Protein AF-0000000080326563 (afdb_homodimer)

InterPro domains:
  IPR032808 DoxX family [PF07681] (10-107)

Sequence (300 aa):
MKNSFKIPQLLLRIALGIGFLVTVSDRMGLLGPMGTENKNIEWGNWTNFITYTGTLMPYLDRPAVNVIGGIATLAETIIGIMLITGFKTRLAAIGSCMLTLVFALMMTIFLGIKAPINFAVFPVCTASLLLATIPVYNWSIDSLIMGKAEMKNSFKIPQLLLRIALGIGFLVTVSDRMGLLGPMGTENKNIEWGNWTNFITYTGTLMPYLDRPAVNVIGGIATLAETIIGIMLITGFKTRLAAIGSCMLTLVFALMMTIFLGIKAPINFAVFPVCTASLLLATIPVYNWSIDSLIMGKAE

Organism: NCBI:txid1503925

pLDDT: mean 94.74, std 9.39, range [39.78, 98.94]

Radius of gyration: 19.61 Å; Cα contacts (8 Å, |Δi|>4): 451; chains: 2; bounding box: 46×52×45 Å

Foldseek 3Di:
DPLVPAVVLLVLLLVLLCVLVVLLCLQCQVVHQDPDPDPPRPQNYVVSVLVVQCLLPVVDDSVVSSVVVVVLSVLSNVLSVCSNQVPPLLVSLQSQLVSLVSVQVSCCVRVNNVVCVVVVSVVSNVVSVVSNPNPDHPNHPVCVVVVVVD/DPLVPAVVLLVLLLVLLCVLVVLLCLQCQVVHQDPDPDPPRPQNYVVSVLVVQCLLPVVDDSVVSSVVVVVLSVLSNVLSVCSNQVPVLLVSLQSQLVSLVSVQVSCCVRVNNVVCVVVVSVVSNVVSVVSNPNPDHPNHPVCVVVVVVD

Solvent-accessible surface area (backbone atoms only — not comparable to full-atom values): 14594 Å² total; per-residue (Å²): 133,73,79,63,51,46,64,30,51,44,48,26,28,38,33,48,11,50,44,34,40,50,54,48,36,25,26,68,30,73,75,38,57,52,68,57,96,41,77,54,41,86,35,13,24,54,67,51,36,44,55,54,52,33,59,52,41,72,88,52,57,68,72,58,39,49,50,52,52,48,51,52,47,51,51,33,45,52,34,15,50,21,27,53,48,19,40,59,39,46,61,25,21,48,48,48,17,53,54,34,46,53,50,32,51,33,29,28,76,59,65,30,64,50,44,25,48,63,36,33,30,56,32,51,18,25,35,21,44,37,57,39,49,54,90,74,61,55,90,16,47,46,40,53,54,53,56,66,68,102,135,74,80,64,51,44,63,29,52,44,49,24,28,39,34,47,12,49,42,34,42,51,54,48,36,24,27,69,30,76,75,40,55,53,67,60,93,40,77,53,42,86,35,12,26,53,66,51,38,43,57,54,52,33,58,51,40,72,90,52,56,69,70,57,40,47,51,53,51,49,51,51,47,52,50,35,47,52,35,14,51,22,28,53,49,19,42,59,40,48,60,26,21,46,50,49,19,56,53,33,44,54,50,32,52,32,30,30,76,58,66,31,64,50,45,25,47,62,35,32,30,54,33,51,18,25,35,22,44,36,57,40,48,54,89,72,57,55,92,17,47,46,41,52,55,52,56,66,68,100

Structure (mmCIF, N/CA/C/O backbone):
data_AF-0000000080326563-model_v1
#
loop_
_entity.id
_entity.type
_entity.pdbx_description
1 polymer 'DoxX protein'
#
loop_
_atom_site.group_PDB
_atom_site.id
_atom_site.type_symbol
_atom_site.label_atom_id
_atom_site.label_alt_id
_atom_site.label_comp_id
_atom_site.label_asym_id
_atom_site.label_entity_id
_atom_site.label_seq_id
_atom_site.pdbx_PDB_ins_code
_atom_site.Cartn_x
_atom_site.Cartn_y
_atom_site.Cartn_z
_atom_site.occupancy
_atom_site.B_iso_or_equiv
_atom_site.auth_seq_id
_atom_site.auth_comp_id
_atom_site.auth_asym_id
_atom_site.auth_atom_id
_atom_site.pdbx_PDB_model_num
ATOM 1 N N . MET A 1 1 ? -4.781 22.328 19.047 1 39.78 1 MET A N 1
ATOM 2 C CA . MET A 1 1 ? -4.863 21.312 18 1 39.78 1 MET A CA 1
ATOM 3 C C . MET A 1 1 ? -3.738 20.297 18.141 1 39.78 1 MET A C 1
ATOM 5 O O . MET A 1 1 ? -2.576 20.594 17.875 1 39.78 1 MET A O 1
ATOM 9 N N . LYS A 1 2 ? -3.578 19.516 19.172 1 51.88 2 LYS A N 1
ATOM 10 C CA . LYS A 1 2 ? -2.543 18.609 19.672 1 51.88 2 LYS A CA 1
ATOM 11 C C . LYS A 1 2 ? -1.942 17.781 18.531 1 51.88 2 LYS A C 1
ATOM 13 O O . LYS A 1 2 ? -2.613 17.516 17.531 1 51.88 2 LYS A O 1
ATOM 18 N N . ASN A 1 3 ? -0.535 17.531 18.484 1 62.59 3 ASN A N 1
ATOM 19 C CA . ASN A 1 3 ? 0.305 17.078 17.391 1 62.59 3 ASN A CA 1
ATOM 20 C C . ASN A 1 3 ? -0.18 15.734 16.828 1 62.59 3 ASN A C 1
ATOM 22 O O . ASN A 1 3 ? 0.397 14.688 17.125 1 62.59 3 ASN A O 1
ATOM 26 N N . SER A 1 4 ? -1.319 15.734 16.141 1 84.06 4 SER A N 1
ATOM 27 C CA . SER A 1 4 ? -2.131 14.617 15.68 1 84.06 4 SER A CA 1
ATOM 28 C C . SER A 1 4 ? -1.371 13.75 14.68 1 84.06 4 SER A C 1
ATOM 30 O O . SER A 1 4 ? -1.683 12.57 14.5 1 84.06 4 SER A O 1
ATOM 32 N N . PHE A 1 5 ? -0.204 14.25 14.32 1 92.38 5 PHE A N 1
ATOM 33 C CA . PHE A 1 5 ? 0.495 13.531 13.258 1 92.38 5 PHE A CA 1
ATOM 34 C C . PHE A 1 5 ? 1.616 12.672 13.828 1 92.38 5 PHE A C 1
ATOM 36 O O . PHE A 1 5 ? 2.184 11.836 13.133 1 92.38 5 PHE A O 1
ATOM 43 N N . LYS A 1 6 ? 1.972 12.789 15.07 1 94.19 6 LYS A N 1
ATOM 44 C CA . LYS A 1 6 ? 3.207 12.25 15.633 1 94.19 6 LYS A CA 1
ATOM 45 C C . LYS A 1 6 ? 3.305 10.742 15.406 1 94.19 6 LYS A C 1
ATOM 47 O O . LYS A 1 6 ? 4.219 10.273 14.719 1 94.19 6 LYS A O 1
ATOM 52 N N . ILE A 1 7 ? 2.354 10.086 15.891 1 97 7 ILE A N 1
ATOM 53 C CA . ILE A 1 7 ? 2.404 8.633 15.844 1 97 7 ILE A CA 1
ATOM 54 C C . ILE A 1 7 ? 2.115 8.156 14.422 1 97 7 ILE A C 1
ATOM 56 O O . ILE A 1 7 ? 2.867 7.348 13.867 1 97 7 ILE A O 1
ATOM 60 N N . PRO A 1 8 ? 1.129 8.703 13.781 1 97.88 8 PRO A N 1
ATOM 61 C CA . PRO A 1 8 ? 0.793 8.172 12.453 1 97.88 8 PRO A CA 1
ATOM 62 C C . PRO A 1 8 ? 1.914 8.375 11.438 1 97.88 8 PRO A C 1
ATOM 64 O O . PRO A 1 8 ? 2.178 7.492 10.617 1 97.88 8 PRO A O 1
ATOM 67 N N . GLN A 1 9 ? 2.51 9.531 11.445 1 98 9 GLN A N 1
ATOM 68 C CA . GLN A 1 9 ? 3.574 9.758 10.469 1 98 9 GLN A CA 1
ATOM 69 C C . GLN A 1 9 ? 4.762 8.836 10.734 1 98 9 GLN A C 1
ATOM 71 O O . GLN A 1 9 ? 5.434 8.398 9.797 1 98 9 GLN A O 1
ATOM 76 N N . LEU A 1 10 ? 5.078 8.562 12 1 98.44 10 LEU A N 1
ATOM 77 C CA . LEU A 1 10 ? 6.152 7.645 12.359 1 98.44 10 LEU A CA 1
ATOM 78 C C . LEU A 1 10 ? 5.855 6.234 11.859 1 98.44 10 LEU A C 1
ATOM 80 O O . LEU A 1 10 ? 6.723 5.582 11.273 1 98.44 10 LEU A O 1
ATOM 84 N N . LEU A 1 11 ? 4.66 5.816 12.117 1 98.75 11 LEU A N 1
ATOM 85 C CA . LEU A 1 11 ? 4.27 4.473 11.703 1 98.75 11 LEU A CA 1
ATOM 86 C C . LEU A 1 11 ? 4.328 4.328 10.188 1 98.75 11 LEU A C 1
ATOM 88 O O . LEU A 1 11 ? 4.754 3.289 9.68 1 98.75 11 LEU A O 1
ATOM 92 N N . LEU A 1 12 ? 3.895 5.355 9.5 1 98.88 12 LEU A N 1
ATOM 93 C CA . LEU A 1 12 ? 3.938 5.309 8.047 1 98.88 12 LEU A CA 1
ATOM 94 C C . LEU A 1 12 ? 5.379 5.273 7.543 1 98.88 12 LEU A C 1
ATOM 96 O O . LEU A 1 12 ? 5.703 4.512 6.633 1 98.88 12 LEU A O 1
ATOM 100 N N . ARG A 1 13 ? 6.234 6.066 8.109 1 98.88 13 ARG A N 1
ATOM 101 C CA . ARG A 1 13 ? 7.648 6.062 7.746 1 98.88 13 ARG A CA 1
ATOM 102 C C . ARG A 1 13 ? 8.25 4.672 7.906 1 98.88 13 ARG A C 1
ATOM 104 O O . ARG A 1 13 ? 8.938 4.18 7.012 1 98.88 13 ARG A O 1
ATOM 111 N N . ILE A 1 14 ? 7.988 4.082 8.977 1 98.88 14 ILE A N 1
ATOM 112 C CA . ILE A 1 14 ? 8.547 2.771 9.289 1 98.88 14 ILE A CA 1
ATOM 113 C C . ILE A 1 14 ? 7.98 1.726 8.336 1 98.88 14 ILE A C 1
ATOM 115 O O . ILE A 1 14 ? 8.727 0.898 7.801 1 98.88 14 ILE A O 1
ATOM 119 N N . ALA A 1 15 ? 6.715 1.75 8.141 1 98.88 15 ALA A N 1
ATOM 120 C CA . ALA A 1 15 ? 6.07 0.789 7.246 1 98.88 15 ALA A CA 1
ATOM 121 C C . ALA A 1 15 ? 6.625 0.901 5.828 1 98.88 15 ALA A C 1
ATOM 123 O O . ALA A 1 15 ? 6.934 -0.111 5.195 1 98.88 15 ALA A O 1
ATOM 124 N N . LEU A 1 16 ? 6.723 2.131 5.309 1 98.94 16 LEU A N 1
ATOM 125 C CA . LEU A 1 16 ? 7.273 2.348 3.975 1 98.94 16 LEU A CA 1
ATOM 126 C C . LEU A 1 16 ? 8.719 1.874 3.9 1 98.94 16 LEU A C 1
ATOM 128 O O . LEU A 1 16 ? 9.094 1.158 2.969 1 98.94 16 LEU A O 1
ATOM 132 N N . GLY A 1 17 ? 9.5 2.277 4.891 1 98.94 17 GLY A N 1
ATOM 133 C CA . GLY A 1 17 ? 10.906 1.917 4.906 1 98.94 17 GLY A CA 1
ATOM 134 C C . GLY A 1 17 ? 11.141 0.418 4.953 1 98.94 17 GLY A C 1
ATOM 135 O O . GLY A 1 17 ? 11.938 -0.117 4.184 1 98.94 17 GLY A O 1
ATOM 136 N N . ILE A 1 18 ? 10.461 -0.245 5.828 1 98.81 18 ILE A N 1
ATOM 137 C CA . ILE A 1 18 ? 10.586 -1.694 5.938 1 98.81 18 ILE A CA 1
ATOM 138 C C . ILE A 1 18 ? 10.133 -2.352 4.633 1 98.81 18 ILE A C 1
ATOM 140 O O . ILE A 1 18 ? 10.75 -3.318 4.176 1 98.81 18 ILE A O 1
ATOM 144 N N . GLY A 1 19 ? 9.055 -1.836 4.062 1 98.5 19 GLY A N 1
ATOM 145 C CA . GLY A 1 19 ? 8.617 -2.357 2.777 1 98.5 19 GLY A CA 1
ATOM 146 C C . GLY A 1 19 ? 9.711 -2.338 1.724 1 98.5 19 GLY A C 1
ATOM 147 O O . GLY A 1 19 ? 9.93 -3.334 1.031 1 98.5 19 GLY A O 1
ATOM 148 N N . PHE A 1 20 ? 10.375 -1.233 1.631 1 98.81 20 PHE A N 1
ATOM 149 C CA . PHE A 1 20 ? 11.453 -1.104 0.659 1 98.81 20 PHE A CA 1
ATOM 150 C C . PHE A 1 20 ? 12.594 -2.062 0.983 1 98.81 20 PHE A C 1
ATOM 152 O O . PHE A 1 20 ? 13.102 -2.752 0.097 1 98.81 20 PHE A O 1
ATOM 159 N N . LEU A 1 21 ? 12.977 -2.164 2.186 1 98.88 21 LEU A N 1
ATOM 160 C CA . LEU A 1 21 ? 14.164 -2.928 2.564 1 98.88 21 LEU A CA 1
ATOM 161 C C . LEU A 1 21 ? 13.891 -4.426 2.482 1 98.88 21 LEU A C 1
ATOM 163 O O . LEU A 1 21 ? 14.789 -5.203 2.15 1 98.88 21 LEU A O 1
ATOM 167 N N . VAL A 1 22 ? 12.719 -4.832 2.822 1 98.56 22 VAL A N 1
ATOM 168 C CA . VAL A 1 22 ? 12.375 -6.25 2.736 1 98.56 22 VAL A CA 1
ATOM 169 C C . VAL A 1 22 ? 12.344 -6.684 1.272 1 98.56 22 VAL A C 1
ATOM 171 O O . VAL A 1 22 ? 12.781 -7.785 0.935 1 98.56 22 VAL A O 1
ATOM 174 N N . THR A 1 23 ? 11.781 -5.852 0.397 1 97.5 23 THR A N 1
ATOM 175 C CA . THR A 1 23 ? 11.773 -6.133 -1.034 1 97.5 23 THR A CA 1
ATOM 176 C C . THR A 1 23 ? 13.195 -6.258 -1.568 1 97.5 23 THR A C 1
ATOM 178 O O . THR A 1 23 ? 13.492 -7.156 -2.357 1 97.5 23 THR A O 1
ATOM 181 N N . VAL A 1 24 ? 14.047 -5.418 -1.131 1 98.56 24 VAL A N 1
ATOM 182 C CA . VAL A 1 24 ? 15.461 -5.473 -1.505 1 98.56 24 VAL A CA 1
ATOM 183 C C . VAL A 1 24 ? 16.078 -6.762 -0.979 1 98.56 24 VAL A C 1
ATOM 185 O O . VAL A 1 24 ? 16.828 -7.434 -1.696 1 98.56 24 VAL A O 1
ATOM 188 N N . SER A 1 25 ? 15.844 -7.133 0.239 1 98.31 25 SER A N 1
ATOM 189 C CA . SER A 1 25 ? 16.359 -8.352 0.844 1 98.31 25 SER A CA 1
ATOM 190 C C . SER A 1 25 ? 15.914 -9.594 0.076 1 98.31 25 SER A C 1
ATOM 192 O O . SER A 1 25 ? 16.672 -10.555 -0.06 1 98.31 25 SER A O 1
ATOM 194 N N . ASP A 1 26 ? 14.719 -9.555 -0.411 1 97.81 26 ASP A N 1
ATOM 195 C CA . ASP A 1 26 ? 14.156 -10.664 -1.181 1 97.81 26 ASP A CA 1
ATOM 196 C C . ASP A 1 26 ? 14.953 -10.898 -2.461 1 97.81 26 ASP A C 1
ATOM 198 O O . ASP A 1 26 ? 15.398 -12.023 -2.721 1 97.81 26 ASP A O 1
ATOM 202 N N . ARG A 1 27 ? 15.141 -9.828 -3.189 1 97.88 27 ARG A N 1
ATOM 203 C CA . ARG A 1 27 ? 15.789 -10 -4.48 1 97.88 27 ARG A CA 1
ATOM 204 C C . ARG A 1 27 ? 17.281 -10.25 -4.312 1 97.88 27 ARG A C 1
ATOM 206 O O . ARG A 1 27 ? 17.953 -10.742 -5.23 1 97.88 27 ARG A O 1
ATOM 213 N N . MET A 1 28 ? 17.875 -9.977 -3.125 1 97.94 28 MET A N 1
ATOM 214 C CA . MET A 1 28 ? 19.266 -10.258 -2.834 1 97.94 28 MET A CA 1
ATOM 215 C C . MET A 1 28 ? 19.453 -11.68 -2.316 1 97.94 28 MET A C 1
ATOM 217 O O . MET A 1 28 ? 20.578 -12.117 -2.053 1 97.94 28 MET A O 1
ATOM 221 N N . GLY A 1 29 ? 18.344 -12.352 -2.059 1 96.12 29 GLY A N 1
ATOM 222 C CA . GLY A 1 29 ? 18.391 -13.742 -1.634 1 96.12 29 GLY A CA 1
ATOM 223 C C . GLY A 1 29 ? 18.531 -13.906 -0.131 1 96.12 29 GLY A C 1
ATOM 224 O O . GLY A 1 29 ? 18.75 -15.016 0.362 1 96.12 29 GLY A O 1
ATOM 225 N N . LEU A 1 30 ? 18.391 -12.891 0.582 1 96 30 LEU A N 1
ATOM 226 C CA . LEU A 1 30 ? 18.609 -12.914 2.021 1 96 30 LEU A CA 1
ATOM 227 C C . LEU A 1 30 ? 17.453 -13.586 2.75 1 96 30 LEU A C 1
ATOM 229 O O . LEU A 1 30 ? 17.594 -13.984 3.906 1 96 30 LEU A O 1
ATOM 233 N N . LEU A 1 31 ? 16.344 -13.719 2.057 1 94.94 31 LEU A N 1
ATOM 234 C CA . LEU A 1 31 ? 15.156 -14.281 2.701 1 94.94 31 LEU A CA 1
ATOM 235 C C . LEU A 1 31 ? 14.93 -15.719 2.252 1 94.94 31 LEU A C 1
ATOM 237 O O . LEU A 1 31 ? 13.922 -16.328 2.613 1 94.94 31 LEU A O 1
ATOM 241 N N . GLY A 1 32 ? 15.852 -16.25 1.418 1 93.06 32 GLY A N 1
ATOM 242 C CA . GLY A 1 32 ? 15.742 -17.625 0.948 1 93.06 32 GLY A CA 1
ATOM 243 C C . GLY A 1 32 ? 15.242 -17.734 -0.482 1 93.06 32 GLY A C 1
ATOM 244 O O . GLY A 1 32 ? 14.906 -16.719 -1.103 1 93.06 32 GLY A O 1
ATOM 245 N N . PRO A 1 33 ? 15.148 -18.969 -1.014 1 91.31 33 PRO A N 1
ATOM 246 C CA . PRO A 1 33 ? 14.758 -19.156 -2.41 1 91.31 33 PRO A CA 1
ATOM 247 C C . PRO A 1 33 ? 13.242 -19.141 -2.604 1 91.31 33 PRO A C 1
ATOM 249 O O . PRO A 1 33 ? 12.492 -19.312 -1.642 1 91.31 33 PRO A O 1
ATOM 252 N N . MET A 1 34 ? 12.844 -18.906 -3.842 1 90.44 34 MET A N 1
ATOM 253 C CA . MET A 1 34 ? 11.438 -18.953 -4.211 1 90.44 34 MET A CA 1
ATOM 254 C C . MET A 1 34 ? 10.875 -20.359 -4.043 1 90.44 34 MET A C 1
ATOM 256 O O . MET A 1 34 ? 11.547 -21.344 -4.379 1 90.44 34 MET A O 1
ATOM 260 N N . GLY A 1 35 ? 9.531 -20.469 -3.557 1 79.88 35 GLY A N 1
ATOM 261 C CA . GLY A 1 35 ? 8.789 -21.719 -3.6 1 79.88 35 GLY A CA 1
ATOM 262 C C . GLY A 1 35 ? 9.133 -22.656 -2.465 1 79.88 35 GLY A C 1
ATOM 263 O O . GLY A 1 35 ? 8.422 -23.641 -2.227 1 79.88 35 GLY A O 1
ATOM 264 N N . THR A 1 36 ? 10.156 -22.484 -1.761 1 69.12 36 THR A N 1
ATOM 265 C CA . THR A 1 36 ? 10.508 -23.484 -0.755 1 69.12 36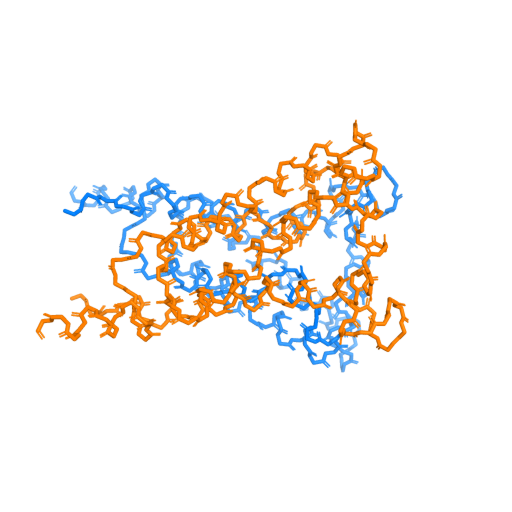 THR A CA 1
ATOM 266 C C . THR A 1 36 ? 9.68 -23.281 0.513 1 69.12 36 THR A C 1
ATOM 268 O O . THR A 1 36 ? 8.453 -23.203 0.454 1 69.12 36 THR A O 1
ATOM 271 N N . GLU A 1 37 ? 10.281 -22.953 1.53 1 67.25 37 GLU A N 1
ATOM 272 C CA . GLU A 1 37 ? 9.711 -22.844 2.871 1 67.25 37 GLU A CA 1
ATOM 273 C C . GLU A 1 37 ? 8.766 -21.656 2.971 1 67.25 37 GLU A C 1
ATOM 275 O O . GLU A 1 37 ? 7.715 -21.734 3.611 1 67.25 37 GLU A O 1
ATOM 280 N N . ASN A 1 38 ? 9.094 -20.719 2.07 1 75.25 38 ASN A N 1
ATOM 281 C CA . ASN A 1 38 ? 8.281 -19.516 2.115 1 75.25 38 ASN A CA 1
ATOM 282 C C . ASN A 1 38 ? 7.652 -19.203 0.759 1 75.25 38 ASN A C 1
ATOM 284 O O . ASN A 1 38 ? 8.32 -18.688 -0.14 1 75.25 38 ASN A O 1
ATOM 288 N N . LYS A 1 39 ? 6.406 -19.375 0.664 1 84.19 39 LYS A N 1
ATOM 289 C CA . LYS A 1 39 ? 5.684 -19.25 -0.599 1 84.19 39 LYS A CA 1
ATOM 290 C C . LYS A 1 39 ? 5.527 -17.781 -0.997 1 84.19 39 LYS A C 1
ATOM 292 O O . LYS A 1 39 ? 5.125 -17.484 -2.123 1 84.19 39 LYS A O 1
ATOM 297 N N . ASN A 1 40 ? 6.004 -16.938 -0.084 1 91.69 40 ASN A N 1
ATOM 298 C CA . ASN A 1 40 ? 5.73 -15.523 -0.352 1 91.69 40 ASN A CA 1
ATOM 299 C C . ASN A 1 40 ? 6.992 -14.781 -0.787 1 91.69 40 ASN A C 1
ATOM 301 O O . ASN A 1 40 ? 6.973 -13.562 -0.96 1 91.69 40 ASN A O 1
ATOM 305 N N . ILE A 1 41 ? 8.031 -15.57 -1.016 1 94.56 41 ILE A N 1
ATOM 306 C CA . ILE A 1 41 ? 9.234 -14.969 -1.575 1 94.56 41 ILE A CA 1
ATOM 307 C C . ILE A 1 41 ? 9.008 -14.633 -3.047 1 94.56 41 ILE A C 1
ATOM 309 O O . ILE A 1 41 ? 8.656 -15.5 -3.844 1 94.56 41 ILE A O 1
ATOM 313 N N . GLU A 1 42 ? 9.18 -13.375 -3.453 1 93.69 42 GLU A N 1
ATOM 314 C CA . GLU A 1 42 ? 8.82 -12.906 -4.785 1 93.69 42 GLU A CA 1
ATOM 315 C C . GLU A 1 42 ? 9.867 -13.312 -5.82 1 93.69 42 GLU A C 1
ATOM 317 O O . GLU A 1 42 ? 9.531 -13.719 -6.93 1 93.69 42 GLU A O 1
ATOM 322 N N . TRP A 1 43 ? 11.141 -13.188 -5.414 1 95.88 43 TRP A N 1
ATOM 323 C CA . TRP A 1 43 ? 12.195 -13.484 -6.375 1 95.88 43 TRP A CA 1
ATOM 324 C C . TRP A 1 43 ? 13.211 -14.461 -5.785 1 95.88 43 TRP A C 1
ATOM 326 O O . TRP A 1 43 ? 13.625 -15.406 -6.453 1 95.88 43 TRP A O 1
ATOM 336 N N . GLY A 1 44 ? 13.688 -14.148 -4.629 1 96.56 44 GLY A N 1
ATOM 337 C CA . GLY A 1 44 ? 14.594 -15.047 -3.928 1 96.56 44 GLY A CA 1
ATOM 338 C C . GLY A 1 44 ? 16.047 -14.883 -4.355 1 96.56 44 GLY A C 1
ATOM 339 O O . GLY A 1 44 ? 16.953 -15.273 -3.625 1 96.56 44 GLY A O 1
ATOM 340 N N . ASN A 1 45 ? 16.266 -14.344 -5.566 1 97.25 45 ASN A N 1
ATOM 341 C CA . ASN A 1 45 ? 17.625 -14.07 -6.039 1 97.25 45 ASN A CA 1
ATOM 342 C C . ASN A 1 45 ? 17.625 -12.984 -7.113 1 97.25 45 ASN A C 1
ATOM 344 O O . ASN A 1 45 ? 16.578 -12.648 -7.676 1 97.25 45 ASN A O 1
ATOM 348 N N . TRP A 1 46 ? 18.781 -12.523 -7.395 1 98.19 46 TRP A N 1
ATOM 349 C CA . TRP A 1 46 ? 18.969 -11.391 -8.297 1 98.19 46 TRP A CA 1
ATOM 350 C C . TRP A 1 46 ? 18.531 -11.75 -9.719 1 98.19 46 TRP A C 1
ATOM 352 O O . TRP A 1 46 ? 17.922 -10.945 -10.406 1 98.19 46 TRP A O 1
ATOM 362 N N . THR A 1 47 ? 18.828 -12.938 -10.188 1 98.12 47 THR A N 1
ATOM 363 C CA . THR A 1 47 ? 18.516 -13.375 -11.547 1 98.12 47 THR A CA 1
ATOM 364 C C . THR A 1 47 ? 17.016 -13.375 -11.789 1 98.12 47 THR A C 1
ATOM 366 O O . THR A 1 47 ? 16.547 -12.883 -12.82 1 98.12 47 THR A O 1
ATOM 369 N N . ASN A 1 48 ? 16.312 -13.945 -10.828 1 97.5 48 ASN A N 1
ATOM 370 C CA . ASN A 1 48 ? 14.859 -13.93 -10.93 1 97.5 48 ASN A CA 1
ATOM 371 C C . ASN A 1 48 ? 14.305 -12.508 -10.953 1 97.5 48 ASN A C 1
ATOM 373 O O . ASN A 1 48 ? 13.383 -12.211 -11.711 1 97.5 48 ASN A O 1
ATOM 377 N N . PHE A 1 49 ? 14.898 -11.703 -10.117 1 98.31 49 PHE A N 1
ATOM 378 C CA . PHE A 1 49 ? 14.484 -10.305 -10.055 1 98.31 49 PHE A CA 1
ATOM 379 C C . PHE A 1 49 ? 14.727 -9.609 -11.391 1 98.31 49 PHE A C 1
ATOM 381 O O . PHE A 1 49 ? 13.859 -8.891 -11.891 1 98.31 49 PHE A O 1
ATOM 388 N N . ILE A 1 50 ? 15.828 -9.797 -11.984 1 98.5 50 ILE A N 1
ATOM 389 C CA . ILE A 1 50 ? 16.172 -9.156 -13.25 1 98.5 50 ILE A CA 1
ATOM 390 C C . ILE A 1 50 ? 15.281 -9.703 -14.359 1 98.5 50 ILE A C 1
ATOM 392 O O . ILE A 1 50 ? 14.875 -8.969 -15.266 1 98.5 50 ILE A O 1
ATOM 396 N N . THR A 1 51 ? 15.023 -10.977 -14.344 1 98 51 THR A N 1
ATOM 397 C CA . THR A 1 51 ? 14.102 -11.562 -15.312 1 98 51 THR A CA 1
ATOM 398 C C . THR A 1 51 ? 12.727 -10.891 -15.227 1 98 51 THR A C 1
ATOM 400 O O . THR A 1 51 ? 12.156 -10.5 -16.25 1 98 51 THR A O 1
ATOM 403 N N . TYR A 1 52 ? 12.25 -10.711 -14.055 1 96.5 52 TYR A N 1
ATOM 404 C CA . TYR A 1 52 ? 10.977 -10.031 -13.836 1 96.5 52 TYR A CA 1
ATOM 405 C C . TYR A 1 52 ? 11.055 -8.578 -14.297 1 96.5 52 TYR A C 1
ATOM 407 O O . TYR A 1 52 ? 10.148 -8.086 -14.977 1 96.5 52 TYR A O 1
ATOM 415 N N . THR A 1 53 ? 12.109 -7.891 -13.828 1 97.94 53 THR A N 1
ATOM 416 C CA . THR A 1 53 ? 12.289 -6.492 -14.203 1 97.94 53 THR A CA 1
ATOM 417 C C . THR A 1 53 ? 12.305 -6.336 -15.719 1 97.94 53 THR A C 1
ATOM 419 O O . THR A 1 53 ? 11.805 -5.344 -16.25 1 97.94 53 THR A O 1
ATOM 422 N N . GLY A 1 54 ? 12.875 -7.289 -16.375 1 98.06 54 GLY A N 1
ATOM 423 C CA . GLY A 1 54 ? 12.898 -7.273 -17.828 1 98.06 54 GLY A CA 1
ATOM 424 C C . GLY A 1 54 ? 11.516 -7.273 -18.453 1 98.06 54 GLY A C 1
ATOM 425 O O . GLY A 1 54 ? 11.328 -6.742 -19.547 1 98.06 54 GLY A O 1
ATOM 426 N N . THR A 1 55 ? 10.539 -7.855 -17.781 1 96.06 55 THR A N 1
ATOM 427 C CA . THR A 1 55 ? 9.172 -7.863 -18.312 1 96.06 55 THR A CA 1
ATOM 428 C C . THR A 1 55 ? 8.562 -6.465 -18.25 1 96.06 55 THR A C 1
ATOM 430 O O . THR A 1 55 ? 7.602 -6.172 -18.953 1 96.06 55 THR A O 1
ATOM 433 N N . LEU A 1 56 ? 9.125 -5.598 -17.391 1 97 56 LEU A N 1
ATOM 434 C CA . LEU A 1 56 ? 8.625 -4.234 -17.25 1 97 56 LEU A CA 1
ATOM 435 C C . LEU A 1 56 ? 9.344 -3.289 -18.203 1 97 56 LEU A C 1
ATOM 437 O O . LEU A 1 56 ? 9 -2.111 -18.297 1 97 56 LEU A O 1
ATOM 441 N N . MET A 1 57 ? 10.312 -3.727 -18.766 1 97.56 57 MET A N 1
ATOM 442 C CA . MET A 1 57 ? 11.086 -2.939 -19.719 1 97.56 57 MET A CA 1
ATOM 443 C C . MET A 1 57 ? 11.57 -3.807 -20.875 1 97.56 57 MET A C 1
ATOM 445 O O . MET A 1 57 ? 12.773 -3.936 -21.094 1 97.56 57 MET A O 1
ATOM 449 N N . PRO A 1 58 ? 10.664 -4.355 -21.672 1 96.56 58 PRO A N 1
ATOM 450 C CA . PRO A 1 58 ? 11.008 -5.324 -22.719 1 96.56 58 PRO A CA 1
ATOM 451 C C . PRO A 1 58 ? 11.812 -4.703 -23.859 1 96.56 58 PRO A C 1
ATOM 453 O O . PRO A 1 58 ? 12.367 -5.422 -24.703 1 96.56 58 PRO A O 1
ATOM 456 N N . TYR A 1 59 ? 11.914 -3.432 -23.922 1 97.38 59 TYR A N 1
ATOM 457 C CA . TYR A 1 59 ? 12.648 -2.725 -24.969 1 97.38 59 TYR A CA 1
ATOM 458 C C . TYR A 1 59 ? 14.133 -2.66 -24.656 1 97.38 59 TYR A C 1
ATOM 460 O O . TYR A 1 59 ? 14.938 -2.223 -25.484 1 97.38 59 TYR A O 1
ATOM 468 N N . LEU A 1 60 ? 14.547 -3.115 -23.531 1 97.56 60 LEU A N 1
ATOM 469 C CA . LEU A 1 60 ? 15.945 -3.088 -23.125 1 97.56 60 LEU A CA 1
ATOM 470 C C . LEU A 1 60 ? 16.531 -4.492 -23.125 1 97.56 60 LEU A C 1
ATOM 472 O O . LEU A 1 60 ? 15.828 -5.469 -22.875 1 97.56 60 LEU A O 1
ATOM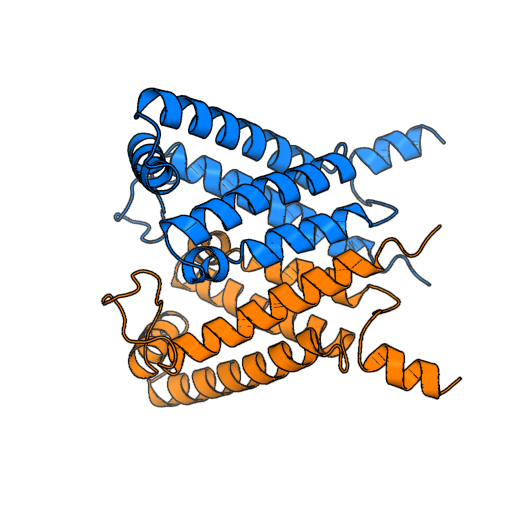 476 N N . ASP A 1 61 ? 17.875 -4.555 -23.375 1 98.19 61 ASP A N 1
ATOM 477 C CA . ASP A 1 61 ? 18.562 -5.84 -23.25 1 98.19 61 ASP A CA 1
ATOM 478 C C . ASP A 1 61 ? 18.891 -6.141 -21.781 1 98.19 61 ASP A C 1
ATOM 480 O O . ASP A 1 61 ? 18.766 -5.27 -20.922 1 98.19 61 ASP A O 1
ATOM 484 N N . ARG A 1 62 ? 19.281 -7.312 -21.484 1 97.56 62 ARG A N 1
ATOM 485 C CA . ARG A 1 62 ? 19.469 -7.801 -20.125 1 97.56 62 ARG A CA 1
ATOM 486 C C . ARG A 1 62 ? 20.516 -6.969 -19.375 1 97.56 62 ARG A C 1
ATOM 488 O O . ARG A 1 62 ? 20.328 -6.625 -18.219 1 97.56 62 ARG A O 1
ATOM 495 N N . PRO A 1 63 ? 21.703 -6.609 -20 1 98.38 63 PRO A N 1
ATOM 496 C CA . PRO A 1 63 ? 22.672 -5.777 -19.281 1 98.38 63 PRO A CA 1
ATOM 497 C C . PRO A 1 63 ? 22.094 -4.434 -18.844 1 98.38 63 PRO A C 1
ATOM 499 O O . PRO A 1 63 ? 22.375 -3.971 -17.734 1 98.38 63 PRO A O 1
ATOM 502 N N . ALA A 1 64 ? 21.359 -3.836 -19.703 1 98.44 64 ALA A N 1
ATOM 503 C CA . ALA A 1 64 ? 20.719 -2.566 -19.359 1 98.44 64 ALA A CA 1
ATOM 504 C C . ALA A 1 64 ? 19.719 -2.742 -18.234 1 98.44 64 ALA A C 1
ATOM 506 O O . ALA A 1 64 ? 19.656 -1.912 -17.312 1 98.44 64 ALA A O 1
ATOM 507 N N . VAL A 1 65 ? 18.969 -3.777 -18.266 1 98.56 65 VAL A N 1
ATOM 508 C CA . VAL A 1 65 ? 18 -4.078 -17.219 1 98.56 65 VAL A CA 1
ATOM 509 C C . VAL A 1 65 ? 18.734 -4.293 -15.891 1 98.56 65 VAL A C 1
ATOM 511 O O . VAL A 1 65 ? 18.281 -3.84 -14.836 1 98.56 65 VAL A O 1
ATOM 514 N N . ASN A 1 66 ? 19.875 -5.02 -15.938 1 98.56 66 ASN A N 1
ATOM 515 C CA . ASN A 1 66 ? 20.688 -5.254 -14.75 1 98.56 66 ASN A CA 1
ATOM 516 C C . ASN A 1 66 ? 21.141 -3.941 -14.109 1 98.56 66 ASN A C 1
ATOM 518 O O . ASN A 1 66 ? 21.094 -3.799 -12.891 1 98.56 66 ASN A O 1
ATOM 522 N N . VAL A 1 67 ? 21.516 -3.029 -14.906 1 98.56 67 VAL A N 1
ATOM 523 C CA . VAL A 1 67 ? 21.984 -1.737 -14.414 1 98.56 67 VAL A CA 1
ATOM 524 C C . VAL A 1 67 ? 20.828 -0.971 -13.789 1 98.56 67 VAL A C 1
ATOM 526 O O . VAL A 1 67 ? 20.953 -0.45 -12.68 1 98.56 67 VAL A O 1
ATOM 529 N N . ILE A 1 68 ? 19.734 -0.913 -14.492 1 98.44 68 ILE A N 1
ATOM 530 C CA . ILE A 1 68 ? 18.562 -0.185 -14 1 98.44 68 ILE A CA 1
ATOM 531 C C . ILE A 1 68 ? 18.047 -0.834 -12.719 1 98.44 68 ILE A C 1
ATOM 533 O O . ILE A 1 68 ? 17.688 -0.139 -11.766 1 98.44 68 ILE A O 1
ATOM 537 N N . GLY A 1 69 ? 18 -2.186 -12.719 1 98.31 69 GLY A N 1
ATOM 538 C CA . GLY A 1 69 ? 17.656 -2.893 -11.5 1 98.31 69 GLY A CA 1
ATOM 539 C C . GLY A 1 69 ? 18.562 -2.557 -10.328 1 98.31 69 GLY A C 1
ATOM 540 O O . GLY A 1 69 ? 18.094 -2.428 -9.195 1 98.31 69 GLY A O 1
ATOM 541 N N . GLY A 1 70 ? 19.844 -2.438 -10.578 1 98.56 70 GLY A N 1
ATOM 542 C CA . GLY A 1 70 ? 20.812 -2.043 -9.562 1 98.56 70 GLY A CA 1
ATOM 543 C C . GLY A 1 70 ? 20.562 -0.648 -9.016 1 98.56 70 GLY A C 1
ATOM 544 O O . GLY A 1 70 ? 20.625 -0.426 -7.809 1 98.56 70 GLY A O 1
ATOM 545 N N . ILE A 1 71 ? 20.297 0.245 -9.883 1 98.62 71 ILE A N 1
ATOM 546 C CA . ILE A 1 71 ? 20.016 1.626 -9.5 1 98.62 71 ILE A CA 1
ATOM 547 C C . ILE A 1 71 ? 18.766 1.68 -8.633 1 98.62 71 ILE A C 1
ATOM 549 O O . ILE A 1 71 ? 18.75 2.346 -7.59 1 98.62 71 ILE A O 1
ATOM 553 N N . ALA A 1 72 ? 17.703 1.006 -9.094 1 98.38 72 ALA A N 1
ATOM 554 C CA . ALA A 1 72 ? 16.469 0.955 -8.312 1 98.38 72 ALA A CA 1
ATOM 555 C C . ALA A 1 72 ? 16.719 0.356 -6.93 1 98.38 72 ALA A C 1
ATOM 557 O O . ALA A 1 72 ? 16.188 0.843 -5.926 1 98.38 72 ALA A O 1
ATOM 558 N N . THR A 1 73 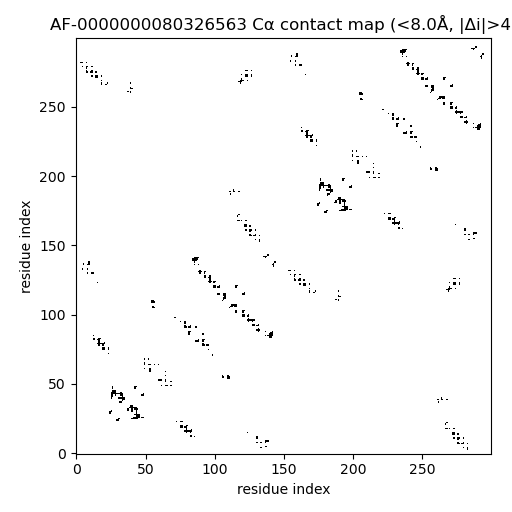? 17.469 -0.69 -6.84 1 98.81 73 THR A N 1
ATOM 559 C CA . THR A 1 73 ? 17.781 -1.368 -5.586 1 98.81 73 THR A CA 1
ATOM 560 C C . THR A 1 73 ? 18.531 -0.438 -4.645 1 98.81 73 THR A C 1
ATOM 562 O O . THR A 1 73 ? 18.219 -0.356 -3.457 1 98.81 73 THR A O 1
ATOM 565 N N . LEU A 1 74 ? 19.516 0.236 -5.184 1 98.81 74 LEU A N 1
ATOM 566 C CA . LEU A 1 74 ? 20.266 1.197 -4.387 1 98.81 74 LEU A CA 1
ATOM 567 C C . LEU A 1 74 ? 19.359 2.318 -3.887 1 98.81 74 LEU A C 1
ATOM 569 O O . LEU A 1 74 ? 19.438 2.703 -2.719 1 98.81 74 LEU A O 1
ATOM 573 N N . ALA A 1 75 ? 18.578 2.869 -4.766 1 98.81 75 ALA A N 1
ATOM 574 C CA . ALA A 1 75 ? 17.641 3.928 -4.391 1 98.81 75 ALA A CA 1
ATOM 575 C C . ALA A 1 75 ? 16.703 3.461 -3.285 1 98.81 75 ALA A C 1
ATOM 577 O O . ALA A 1 75 ? 16.484 4.176 -2.301 1 98.81 75 ALA A O 1
ATOM 578 N N . GLU A 1 76 ? 16.156 2.273 -3.463 1 98.88 76 GLU A N 1
ATOM 579 C CA . GLU A 1 76 ? 15.234 1.731 -2.473 1 98.88 76 GLU A CA 1
ATOM 580 C C . GLU A 1 76 ? 15.922 1.549 -1.121 1 98.88 76 GLU A C 1
ATOM 582 O O . GLU A 1 76 ? 15.312 1.795 -0.075 1 98.88 76 GLU A O 1
ATOM 587 N N . THR A 1 77 ? 17.109 1.086 -1.141 1 98.88 77 THR A N 1
ATOM 588 C CA . THR A 1 77 ? 17.859 0.89 0.094 1 98.88 77 THR A CA 1
ATOM 589 C C . THR A 1 77 ? 18.062 2.217 0.821 1 98.88 77 THR A C 1
ATOM 591 O O . THR A 1 77 ? 17.781 2.326 2.016 1 98.88 77 THR A O 1
ATOM 594 N N . ILE A 1 78 ? 18.484 3.197 0.104 1 98.94 78 ILE A N 1
ATOM 595 C CA . ILE A 1 78 ? 18.766 4.508 0.676 1 98.94 78 ILE A CA 1
ATOM 596 C C . ILE A 1 78 ? 17.469 5.141 1.193 1 98.94 78 ILE A C 1
ATOM 598 O O . ILE A 1 78 ? 17.422 5.602 2.336 1 98.94 78 ILE A O 1
ATOM 602 N N . ILE A 1 79 ? 16.453 5.105 0.381 1 98.94 79 ILE A N 1
ATOM 603 C CA . ILE A 1 79 ? 15.18 5.688 0.751 1 98.94 79 ILE A CA 1
ATOM 604 C C . ILE A 1 79 ? 14.625 4.98 1.984 1 98.94 79 ILE A C 1
ATOM 606 O O . ILE A 1 79 ? 14.133 5.629 2.914 1 98.94 79 ILE A O 1
ATOM 610 N N . GLY A 1 80 ? 14.664 3.615 1.971 1 98.94 80 GLY A N 1
ATOM 611 C CA . GLY A 1 80 ? 14.18 2.854 3.113 1 98.94 80 GLY A CA 1
ATOM 612 C C . GLY A 1 80 ? 14.875 3.225 4.41 1 98.94 80 GLY A C 1
ATOM 613 O O . GLY A 1 80 ? 14.211 3.445 5.43 1 98.94 80 GLY A O 1
ATOM 614 N N . ILE A 1 81 ? 16.156 3.365 4.422 1 98.88 81 ILE A N 1
ATOM 615 C CA . ILE A 1 81 ? 16.938 3.711 5.605 1 98.88 81 ILE A CA 1
ATOM 616 C C . ILE A 1 81 ? 16.594 5.133 6.051 1 98.88 81 ILE A C 1
ATOM 618 O O . ILE A 1 81 ? 16.406 5.383 7.238 1 98.88 81 ILE A O 1
ATOM 622 N N . MET A 1 82 ? 16.531 6.027 5.086 1 98.94 82 MET A N 1
ATOM 623 C CA . MET A 1 82 ? 16.203 7.414 5.402 1 98.94 82 MET A CA 1
ATOM 624 C C . MET A 1 82 ? 14.828 7.523 6.051 1 98.94 82 MET A C 1
ATOM 626 O O . MET A 1 82 ? 14.641 8.281 7.004 1 98.94 82 MET A O 1
ATOM 630 N N . LEU A 1 83 ? 13.898 6.777 5.555 1 98.94 83 LEU A N 1
ATOM 631 C CA . LEU A 1 83 ? 12.547 6.832 6.102 1 98.94 83 LEU A CA 1
ATOM 632 C C . LEU A 1 83 ? 12.516 6.262 7.516 1 98.94 83 LEU A C 1
ATOM 634 O O . LEU A 1 83 ? 11.906 6.852 8.406 1 98.94 83 LEU A O 1
ATOM 638 N N . ILE A 1 84 ? 13.148 5.199 7.754 1 98.88 84 ILE A N 1
ATOM 639 C CA . ILE A 1 84 ? 13.117 4.551 9.062 1 98.88 84 ILE A CA 1
ATOM 640 C C . ILE A 1 84 ? 13.82 5.434 10.086 1 98.88 84 ILE A C 1
ATOM 642 O O . ILE A 1 84 ? 13.328 5.609 11.203 1 98.88 84 ILE A O 1
ATOM 646 N N . THR A 1 85 ? 14.898 6.035 9.734 1 98.69 85 THR A N 1
ATOM 647 C CA . THR A 1 85 ? 15.672 6.832 10.672 1 98.69 85 THR A CA 1
ATOM 648 C C . THR A 1 85 ? 15.102 8.242 10.789 1 98.69 85 THR A C 1
ATOM 650 O O . THR A 1 85 ? 15.391 8.961 11.75 1 98.69 85 THR A O 1
ATOM 653 N N . GLY A 1 86 ? 14.383 8.641 9.812 1 98.5 86 GLY A N 1
ATOM 654 C CA . GLY A 1 86 ? 13.875 10 9.766 1 98.5 86 GLY A CA 1
ATOM 655 C C . GLY A 1 86 ? 14.938 11.016 9.391 1 98.5 86 GLY A C 1
ATOM 656 O O . GLY A 1 86 ? 14.992 12.109 9.961 1 98.5 86 GLY A O 1
ATOM 657 N N . PHE A 1 87 ? 15.828 10.617 8.539 1 98.38 87 PHE A N 1
ATOM 658 C CA . PHE A 1 87 ? 16.844 11.508 8 1 98.38 87 PHE A CA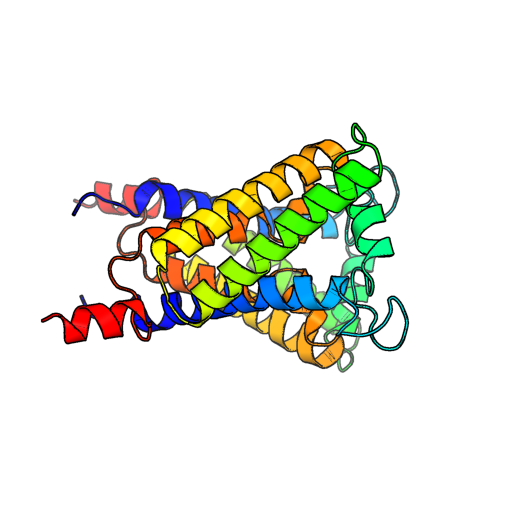 1
ATOM 659 C C . PHE A 1 87 ? 16.422 12.062 6.645 1 98.38 87 PHE A C 1
ATOM 661 O O . PHE A 1 87 ? 16.188 11.297 5.707 1 98.38 87 PHE A O 1
ATOM 668 N N . LYS A 1 88 ? 16.359 13.492 6.508 1 98.25 88 LYS A N 1
ATOM 669 C CA . LYS A 1 88 ? 15.852 14.117 5.285 1 98.25 88 LYS A CA 1
ATOM 670 C C . LYS A 1 88 ? 14.539 13.477 4.84 1 98.25 88 LYS A C 1
ATOM 672 O O . LYS A 1 88 ? 14.406 13.055 3.689 1 98.25 88 LYS A O 1
ATOM 677 N N . THR A 1 89 ? 13.672 13.445 5.762 1 98.5 89 THR A N 1
ATOM 678 C CA . THR A 1 89 ? 12.438 12.688 5.609 1 98.5 89 THR A CA 1
ATOM 679 C C . THR A 1 89 ? 11.633 13.195 4.418 1 98.5 89 THR A C 1
ATOM 681 O O . THR A 1 89 ? 11.102 12.398 3.635 1 98.5 89 THR A O 1
ATOM 684 N N . ARG A 1 90 ? 11.523 14.453 4.266 1 98.12 90 ARG A N 1
ATOM 685 C CA . ARG A 1 90 ? 10.758 15.008 3.154 1 98.12 90 ARG A CA 1
ATOM 686 C C . ARG A 1 90 ? 11.328 14.562 1.814 1 98.12 90 ARG A C 1
ATOM 688 O O . ARG A 1 90 ? 10.586 14.148 0.921 1 98.12 90 ARG A O 1
ATOM 695 N N . LEU A 1 91 ? 12.609 14.641 1.684 1 98.69 91 LEU A N 1
ATOM 696 C CA . LEU A 1 91 ? 13.281 14.219 0.461 1 98.69 91 LEU A CA 1
ATOM 697 C C . LEU A 1 91 ? 13.078 12.727 0.214 1 98.69 91 LEU A C 1
ATOM 699 O O . LEU A 1 91 ? 12.82 12.312 -0.919 1 98.69 91 LEU A O 1
ATOM 703 N N . ALA A 1 92 ? 13.227 11.969 1.265 1 98.88 92 ALA A N 1
ATOM 704 C CA . ALA A 1 92 ? 13.016 10.523 1.158 1 98.88 92 ALA A CA 1
ATOM 705 C C . ALA A 1 92 ? 11.586 10.203 0.734 1 98.88 92 ALA A C 1
ATOM 707 O O . ALA A 1 92 ? 11.367 9.312 -0.09 1 98.88 92 ALA A O 1
ATOM 708 N N . ALA A 1 93 ? 10.672 10.922 1.301 1 98.88 93 ALA A N 1
ATOM 709 C CA . ALA A 1 93 ? 9.266 10.703 0.968 1 98.88 93 ALA A CA 1
ATOM 710 C C . ALA A 1 93 ? 8.984 11.055 -0.492 1 98.88 93 ALA A C 1
ATOM 712 O O . ALA A 1 93 ? 8.297 10.305 -1.192 1 98.88 93 ALA A O 1
ATOM 713 N N . ILE A 1 94 ? 9.5 12.125 -0.978 1 98.81 94 ILE A N 1
ATOM 714 C CA . ILE A 1 94 ? 9.352 12.516 -2.375 1 98.81 94 ILE A CA 1
ATOM 715 C C . ILE A 1 94 ? 10 11.469 -3.275 1 98.81 94 ILE A C 1
ATOM 717 O O . ILE A 1 94 ? 9.422 11.062 -4.285 1 98.81 94 ILE A O 1
ATOM 721 N N . GLY A 1 95 ? 11.188 11.07 -2.918 1 98.88 95 GLY A N 1
ATOM 722 C CA . GLY A 1 95 ? 11.852 10.008 -3.66 1 98.88 95 GLY A CA 1
ATOM 723 C C . GLY A 1 95 ? 11.062 8.719 -3.703 1 98.88 95 GLY A C 1
ATOM 724 O O . GLY A 1 95 ? 11.016 8.047 -4.734 1 98.88 95 GLY A O 1
ATOM 725 N N . SER A 1 96 ? 10.539 8.367 -2.572 1 98.88 96 SER A N 1
ATOM 726 C CA . SER A 1 96 ? 9.68 7.191 -2.49 1 98.88 96 SER A CA 1
ATOM 727 C C . SER A 1 96 ? 8.508 7.297 -3.461 1 98.88 96 SER A C 1
ATOM 729 O O . SER A 1 96 ? 8.203 6.34 -4.176 1 98.88 96 SER A O 1
ATOM 731 N N . CYS A 1 97 ? 7.855 8.398 -3.508 1 98.94 97 CYS A N 1
ATOM 732 C CA . CYS A 1 97 ? 6.734 8.602 -4.418 1 98.94 97 CYS A CA 1
ATOM 733 C C . CYS A 1 97 ? 7.184 8.5 -5.871 1 98.94 97 CYS A C 1
ATOM 735 O O . CYS A 1 97 ? 6.551 7.816 -6.676 1 98.94 97 CYS A O 1
ATOM 737 N N . MET A 1 98 ? 8.227 9.164 -6.223 1 98.88 98 MET A N 1
ATOM 738 C CA . MET A 1 98 ? 8.719 9.164 -7.602 1 98.88 98 MET A CA 1
ATOM 739 C C . MET A 1 98 ? 9.094 7.758 -8.047 1 98.88 98 MET A C 1
ATOM 741 O O . MET A 1 98 ? 8.742 7.344 -9.156 1 98.88 98 MET A O 1
ATOM 745 N N . LEU A 1 99 ? 9.797 7.105 -7.199 1 98.81 99 LEU A N 1
ATOM 746 C CA . LEU A 1 99 ? 10.219 5.746 -7.516 1 98.81 99 LEU A CA 1
ATOM 747 C C . LEU A 1 99 ? 9.008 4.84 -7.738 1 98.81 99 LEU A C 1
ATOM 749 O O . LEU A 1 99 ? 8.938 4.125 -8.742 1 98.81 99 LEU A O 1
ATOM 753 N N . THR A 1 100 ? 8.062 4.867 -6.82 1 98.75 100 THR A N 1
ATOM 754 C CA . THR A 1 100 ? 6.906 3.979 -6.914 1 98.75 100 THR A CA 1
ATOM 755 C C . THR A 1 100 ? 5.996 4.395 -8.062 1 98.75 100 THR A C 1
ATOM 757 O O . THR A 1 100 ? 5.316 3.557 -8.664 1 98.75 100 THR A O 1
ATOM 760 N N . LEU A 1 101 ? 6 5.648 -8.398 1 98.75 101 LEU A N 1
ATOM 761 C CA . LEU A 1 101 ? 5.242 6.098 -9.562 1 98.75 101 LEU A CA 1
ATOM 762 C C . LEU A 1 101 ? 5.781 5.461 -10.836 1 98.75 101 LEU A C 1
ATOM 764 O O . LEU A 1 101 ? 5.008 5.023 -11.695 1 98.75 101 LEU A O 1
ATOM 768 N N . VAL A 1 102 ? 7.062 5.457 -10.984 1 98.5 102 VAL A N 1
ATOM 769 C CA . VAL A 1 102 ? 7.688 4.816 -12.141 1 98.5 102 VAL A CA 1
ATOM 770 C C . VAL A 1 102 ? 7.312 3.336 -12.18 1 98.5 102 VAL A C 1
ATOM 772 O O . VAL A 1 102 ? 6.961 2.805 -13.234 1 98.5 102 VAL A O 1
ATOM 775 N N . PHE A 1 103 ? 7.371 2.678 -11.008 1 98.25 103 PHE A N 1
ATOM 776 C CA . PHE A 1 103 ? 6.973 1.275 -10.93 1 98.25 103 PHE A CA 1
ATOM 777 C C . PHE A 1 103 ? 5.523 1.097 -11.367 1 98.25 103 PHE A C 1
ATOM 779 O O . PHE A 1 103 ? 5.211 0.191 -12.141 1 98.25 103 PHE A O 1
ATOM 786 N N . ALA A 1 104 ? 4.664 1.934 -10.875 1 98.5 104 ALA A N 1
ATOM 787 C CA . ALA A 1 104 ? 3.242 1.83 -11.188 1 98.5 104 ALA A CA 1
ATOM 788 C C . ALA A 1 104 ? 2.998 2.006 -12.688 1 98.5 104 ALA A C 1
ATOM 790 O O . ALA A 1 104 ? 2.203 1.273 -13.281 1 98.5 104 ALA A O 1
ATOM 791 N N . LEU A 1 105 ? 3.645 2.957 -13.266 1 98.38 105 LEU A N 1
ATOM 792 C CA . LEU A 1 105 ? 3.467 3.242 -14.68 1 98.38 105 LEU A CA 1
ATOM 793 C C . LEU A 1 105 ? 3.953 2.074 -15.531 1 98.38 105 LEU A C 1
ATOM 795 O O . LEU A 1 105 ? 3.252 1.631 -16.453 1 98.38 105 LEU A O 1
ATOM 799 N N . MET A 1 106 ? 5.117 1.524 -15.258 1 98.12 106 MET A N 1
ATOM 800 C CA . MET A 1 106 ? 5.672 0.417 -16.031 1 98.12 106 MET A CA 1
ATOM 801 C C . MET A 1 106 ? 4.836 -0.845 -15.852 1 98.12 106 MET A C 1
ATOM 803 O O . MET A 1 106 ? 4.559 -1.556 -16.812 1 98.12 106 MET A O 1
ATOM 807 N N . MET A 1 107 ? 4.398 -1.104 -14.617 1 97.5 107 MET A N 1
ATOM 808 C CA . MET A 1 107 ? 3.541 -2.26 -14.367 1 97.5 107 MET A CA 1
ATOM 809 C C . MET A 1 107 ? 2.227 -2.135 -15.133 1 97.5 107 MET A C 1
ATOM 811 O O . MET A 1 107 ? 1.749 -3.109 -15.719 1 97.5 107 MET A O 1
ATOM 815 N N . THR A 1 108 ? 1.688 -0.909 -15.102 1 97.62 108 THR A N 1
ATOM 816 C CA . THR A 1 108 ? 0.42 -0.685 -15.789 1 97.62 108 THR A CA 1
ATOM 817 C C . THR A 1 108 ? 0.566 -0.922 -17.281 1 97.62 108 THR A C 1
ATOM 819 O O . THR A 1 108 ? -0.253 -1.614 -17.891 1 97.62 108 THR A O 1
ATOM 822 N N . ILE A 1 109 ? 1.567 -0.433 -17.891 1 97.38 109 ILE A N 1
ATOM 823 C CA . ILE A 1 109 ? 1.763 -0.476 -19.328 1 97.38 109 ILE A CA 1
ATOM 824 C C . ILE A 1 109 ? 2.066 -1.907 -19.766 1 97.38 109 ILE A C 1
ATOM 826 O O . ILE A 1 109 ? 1.561 -2.371 -20.797 1 97.38 109 ILE A O 1
ATOM 830 N N . PHE A 1 110 ? 2.82 -2.672 -18.969 1 96.19 110 PHE A N 1
ATOM 831 C CA . PHE A 1 110 ? 3.359 -3.918 -19.5 1 96.19 110 PHE A CA 1
ATOM 832 C C . PHE A 1 110 ? 2.711 -5.121 -18.812 1 96.19 110 PHE A C 1
ATOM 834 O O . PHE A 1 110 ? 2.768 -6.238 -19.328 1 96.19 110 PHE A O 1
ATOM 841 N N . LEU A 1 111 ? 2.148 -4.902 -17.656 1 93.94 111 LEU A N 1
ATOM 842 C CA . LEU A 1 111 ? 1.535 -6.035 -16.969 1 93.94 111 LEU A CA 1
ATOM 843 C C . LEU A 1 111 ? 0.032 -5.828 -16.812 1 93.94 111 LEU A C 1
ATOM 845 O O . LEU A 1 111 ? -0.696 -6.766 -16.484 1 93.94 111 LEU A O 1
ATOM 849 N N . GLY A 1 112 ? -0.462 -4.555 -17.031 1 94.12 112 GLY A N 1
ATOM 850 C CA . GLY A 1 112 ? -1.858 -4.223 -16.797 1 94.12 112 GLY A CA 1
ATOM 851 C C . GLY A 1 112 ? -2.084 -3.479 -15.5 1 94.12 112 GLY A C 1
ATOM 852 O O . GLY A 1 112 ? -1.312 -3.627 -14.555 1 94.12 112 GLY A O 1
ATOM 853 N N . ILE A 1 113 ? -3.158 -2.82 -15.352 1 95.5 113 ILE A N 1
ATOM 854 C CA . ILE A 1 113 ? -3.447 -1.884 -14.273 1 95.5 113 ILE A CA 1
ATOM 855 C C . ILE A 1 113 ? -3.674 -2.65 -12.969 1 95.5 113 ILE A C 1
ATOM 857 O O . ILE A 1 113 ? -3.486 -2.104 -11.883 1 95.5 113 ILE A O 1
ATOM 861 N N . LYS A 1 114 ? -4.051 -3.916 -13.055 1 96 114 LYS A N 1
ATOM 862 C CA . LYS A 1 114 ? -4.34 -4.707 -11.859 1 96 114 LYS A CA 1
ATOM 863 C C . LYS A 1 114 ? -3.068 -5 -11.07 1 96 114 LYS A C 1
ATOM 865 O O . LYS A 1 114 ? -3.104 -5.105 -9.844 1 96 114 LYS A O 1
ATOM 870 N N . ALA A 1 115 ? -1.939 -5.059 -11.766 1 95.69 115 ALA A N 1
ATOM 871 C CA . ALA A 1 115 ? -0.675 -5.414 -11.125 1 95.69 115 ALA A CA 1
ATOM 872 C C . ALA A 1 115 ? -0.301 -4.395 -10.055 1 95.69 115 ALA A C 1
ATOM 874 O O . ALA A 1 115 ? -0.152 -4.742 -8.883 1 95.69 115 ALA A O 1
ATOM 875 N N . PRO A 1 116 ? -0.238 -3.107 -10.469 1 97.62 116 PRO A N 1
ATOM 876 C CA . PRO A 1 116 ? 0.132 -2.139 -9.43 1 97.62 116 PRO A CA 1
ATOM 877 C C . PRO A 1 116 ? -0.967 -1.939 -8.391 1 97.62 116 PRO A C 1
ATOM 879 O O . PRO A 1 116 ? -0.681 -1.569 -7.25 1 97.62 116 PRO A O 1
ATOM 882 N N . ILE A 1 117 ? -2.152 -2.211 -8.695 1 98.06 117 ILE A N 1
ATOM 883 C CA . ILE A 1 117 ? -3.232 -2.098 -7.723 1 98.06 117 ILE A CA 1
ATOM 884 C C . ILE A 1 117 ? -3.131 -3.23 -6.703 1 98.06 117 ILE A C 1
ATOM 886 O O . ILE A 1 117 ? -3.305 -3.012 -5.504 1 98.06 117 ILE A O 1
ATOM 890 N N . ASN A 1 118 ? -2.777 -4.43 -7.184 1 96.62 118 ASN A N 1
ATOM 891 C CA . ASN A 1 118 ? -2.627 -5.578 -6.297 1 96.62 118 ASN A CA 1
ATOM 892 C C . ASN A 1 118 ? -1.543 -5.34 -5.25 1 96.62 118 ASN A C 1
ATOM 894 O O . ASN A 1 118 ? -1.693 -5.734 -4.094 1 96.62 118 ASN A O 1
ATOM 898 N N . PHE A 1 119 ? -0.559 -4.656 -5.617 1 97.12 119 PHE A N 1
ATOM 899 C CA . PHE A 1 119 ? 0.576 -4.465 -4.719 1 97.12 119 PHE A CA 1
ATOM 900 C C . PHE A 1 119 ? 0.483 -3.121 -4.008 1 97.12 119 PHE A C 1
ATOM 902 O O . PHE A 1 119 ? 1.453 -2.668 -3.398 1 97.12 119 PHE A O 1
ATOM 909 N N . ALA A 1 120 ? -0.627 -2.449 -4.18 1 98.56 120 ALA A N 1
ATOM 910 C CA . ALA A 1 120 ? -0.921 -1.168 -3.541 1 98.56 120 ALA A CA 1
ATOM 911 C C . ALA A 1 120 ? 0.163 -0.14 -3.848 1 98.56 120 ALA A C 1
ATOM 913 O O . ALA A 1 120 ? 0.565 0.628 -2.971 1 98.56 120 ALA A O 1
ATOM 914 N N . VAL A 1 121 ? 0.603 -0.121 -5.059 1 98.75 121 VAL A N 1
ATOM 915 C CA . VAL A 1 121 ? 1.683 0.788 -5.434 1 98.75 121 VAL A CA 1
ATOM 916 C C . VAL A 1 121 ? 1.17 2.227 -5.434 1 98.75 121 VAL A C 1
ATOM 918 O O . VAL A 1 121 ? 1.877 3.143 -5.012 1 98.75 121 VAL A O 1
ATOM 921 N N . PHE A 1 122 ? -0.055 2.457 -5.832 1 98.81 122 PHE A N 1
ATOM 922 C CA . PHE A 1 122 ? -0.623 3.799 -5.887 1 98.81 122 PHE A CA 1
ATOM 923 C C . PHE A 1 122 ? -0.816 4.359 -4.484 1 98.81 122 PHE A C 1
ATOM 925 O O . PHE A 1 122 ? -0.417 5.492 -4.203 1 98.81 122 PHE A O 1
ATOM 932 N N . PRO A 1 123 ? -1.39 3.564 -3.576 1 98.88 123 PRO A N 1
ATOM 933 C CA . PRO A 1 123 ? -1.473 4.062 -2.201 1 98.88 123 PRO A CA 1
ATOM 934 C C . PRO A 1 123 ? -0.103 4.379 -1.605 1 98.88 123 PRO A C 1
ATOM 936 O O . PRO A 1 123 ? 0.047 5.371 -0.887 1 98.88 123 PRO A O 1
ATOM 939 N N . VAL A 1 124 ? 0.876 3.545 -1.875 1 98.88 124 VAL A N 1
ATOM 940 C CA . VAL A 1 124 ? 2.219 3.781 -1.355 1 98.88 124 VAL A CA 1
ATOM 941 C C . VAL A 1 124 ? 2.762 5.098 -1.906 1 98.88 124 VAL A C 1
ATOM 943 O O . VAL A 1 124 ? 3.316 5.906 -1.159 1 98.88 124 VAL A O 1
ATOM 946 N N . CYS A 1 125 ? 2.576 5.352 -3.158 1 98.94 125 CYS A N 1
ATOM 947 C CA . CYS A 1 125 ? 3.012 6.59 -3.795 1 98.94 125 CYS A CA 1
ATOM 948 C C . CYS A 1 125 ? 2.334 7.797 -3.162 1 98.94 125 CYS A C 1
ATOM 950 O O . CYS A 1 125 ? 3.004 8.734 -2.734 1 98.94 125 CYS A O 1
ATOM 952 N N . THR A 1 126 ? 1.034 7.742 -3.078 1 98.88 126 THR A N 1
ATOM 953 C CA . THR A 1 126 ? 0.283 8.906 -2.627 1 98.88 126 THR A CA 1
ATOM 954 C C . THR A 1 126 ? 0.436 9.102 -1.12 1 98.88 126 THR A C 1
ATOM 956 O O . THR A 1 126 ? 0.421 10.227 -0.628 1 98.88 126 THR A O 1
ATOM 959 N N . ALA A 1 127 ? 0.628 8 -0.385 1 98.88 127 ALA A N 1
ATOM 960 C CA . ALA A 1 127 ? 0.948 8.102 1.037 1 98.88 127 ALA A CA 1
ATOM 961 C C . ALA A 1 127 ? 2.281 8.82 1.248 1 98.88 127 ALA A C 1
ATOM 963 O O . ALA A 1 127 ? 2.422 9.625 2.172 1 98.88 127 ALA A O 1
ATOM 964 N N . SER A 1 128 ? 3.217 8.477 0.421 1 98.88 128 SER A N 1
ATOM 965 C CA . SER A 1 128 ? 4.512 9.141 0.479 1 98.88 128 SER A CA 1
ATOM 966 C C . SER A 1 128 ? 4.371 10.641 0.202 1 98.88 128 SER A C 1
ATOM 968 O O . SER A 1 128 ? 5.027 11.453 0.85 1 98.88 128 SER A O 1
ATOM 970 N N . LEU A 1 129 ? 3.555 10.945 -0.748 1 98.69 129 LEU A N 1
ATOM 971 C CA . LEU A 1 129 ? 3.311 12.352 -1.056 1 98.69 129 LEU A CA 1
ATOM 972 C C . LEU A 1 129 ? 2.701 13.07 0.142 1 98.69 129 LEU A C 1
ATOM 974 O O . LEU A 1 129 ? 3.098 14.188 0.466 1 98.69 129 LEU A O 1
ATOM 978 N N . LEU A 1 130 ? 1.748 12.477 0.78 1 98.44 130 LEU A N 1
ATOM 979 C CA . LEU A 1 130 ? 1.145 13.078 1.963 1 98.44 130 LEU A CA 1
ATOM 980 C C . LEU A 1 130 ? 2.17 13.219 3.084 1 98.44 130 LEU A C 1
ATOM 982 O O . LEU A 1 130 ? 2.223 14.25 3.758 1 98.44 130 LEU A O 1
ATOM 986 N N . LEU A 1 131 ? 2.947 12.188 3.252 1 98.44 131 LEU A N 1
ATOM 987 C CA . LEU A 1 131 ? 4 12.219 4.262 1 98.44 131 LEU A CA 1
ATOM 988 C C . LEU A 1 131 ? 4.934 13.398 4.035 1 98.44 131 LEU A C 1
ATOM 990 O O . LEU A 1 131 ? 5.371 14.039 4.996 1 98.44 131 LEU A O 1
ATOM 994 N N . ALA A 1 132 ? 5.176 13.719 2.836 1 98.12 132 ALA A N 1
ATOM 995 C CA . ALA A 1 132 ? 6.109 14.789 2.488 1 98.12 132 ALA A CA 1
ATOM 996 C C . ALA A 1 132 ? 5.57 16.141 2.916 1 98.12 132 ALA A C 1
ATOM 998 O O . ALA A 1 132 ? 6.316 17.125 2.973 1 98.12 132 ALA A O 1
ATOM 999 N N . THR A 1 133 ? 4.309 16.188 3.17 1 96.38 133 THR A N 1
ATOM 1000 C CA . THR A 1 133 ? 3.705 17.484 3.465 1 96.38 133 THR A CA 1
ATOM 1001 C C . THR A 1 133 ? 3.578 17.688 4.973 1 96.38 133 THR A C 1
ATOM 1003 O O . THR A 1 133 ? 3.193 18.781 5.426 1 96.38 133 THR A O 1
ATOM 1006 N N . ILE A 1 134 ? 3.83 16.672 5.723 1 94.75 134 ILE A N 1
ATOM 1007 C CA . ILE A 1 134 ? 3.746 16.766 7.176 1 94.75 134 ILE A CA 1
ATOM 1008 C C . ILE A 1 134 ? 4.77 17.781 7.68 1 94.75 134 ILE A C 1
ATOM 1010 O O . ILE A 1 134 ? 5.949 17.719 7.332 1 94.75 134 ILE A O 1
ATOM 1014 N N . PRO A 1 135 ? 4.414 18.703 8.5 1 91.75 135 PRO A N 1
ATOM 1015 C CA . PRO A 1 135 ? 5.273 19.828 8.859 1 91.75 135 PRO A CA 1
ATOM 1016 C C . PRO A 1 135 ? 6.441 19.422 9.75 1 91.75 135 PRO A C 1
ATOM 1018 O O . PRO A 1 135 ? 7.539 19.984 9.641 1 91.75 135 PRO A O 1
ATOM 1021 N N . VAL A 1 136 ? 6.195 18.562 10.641 1 91.31 136 VAL A N 1
ATOM 1022 C CA . VAL A 1 136 ? 7.223 18.141 11.586 1 91.31 136 VAL A CA 1
ATOM 1023 C C . VAL A 1 136 ? 7.254 16.609 11.664 1 91.31 136 VAL A C 1
ATOM 1025 O O . VAL A 1 136 ? 6.211 15.977 11.805 1 91.31 136 VAL A O 1
ATOM 1028 N N . TYR A 1 137 ? 8.445 16.125 11.562 1 95.69 137 TYR A N 1
ATOM 1029 C CA . TYR A 1 137 ? 8.641 14.688 11.703 1 95.69 137 TYR A CA 1
ATOM 1030 C C . TYR A 1 137 ? 9.227 14.352 13.07 1 95.69 137 TYR A C 1
ATOM 1032 O O . TYR A 1 137 ? 10.445 14.375 13.258 1 95.69 137 TYR A O 1
ATOM 1040 N N . ASN A 1 138 ? 8.383 13.914 13.953 1 94.25 138 ASN A N 1
ATOM 1041 C CA . ASN A 1 138 ? 8.82 13.578 15.305 1 94.25 138 ASN A CA 1
ATOM 1042 C C . ASN A 1 138 ? 9.555 12.242 15.336 1 94.25 138 ASN A C 1
ATOM 1044 O O . ASN A 1 138 ? 9.328 11.383 14.484 1 94.25 138 ASN A O 1
ATOM 1048 N N . TRP A 1 139 ? 10.43 12.078 16.312 1 95.44 139 TRP A N 1
ATOM 1049 C CA . TRP A 1 139 ? 11.203 10.859 16.5 1 95.44 139 TRP A CA 1
ATOM 1050 C C . TRP A 1 139 ? 12 10.531 15.234 1 95.44 139 TRP A C 1
ATOM 1052 O O . TRP A 1 139 ? 11.914 9.422 14.703 1 95.44 139 TRP A O 1
ATOM 1062 N N . SER A 1 140 ? 12.672 11.562 14.789 1 96.38 140 SER A N 1
ATOM 1063 C CA . SER A 1 140 ? 13.461 11.484 13.562 1 96.38 140 SER A CA 1
ATOM 1064 C C . SER A 1 140 ? 14.82 12.156 13.742 1 96.38 140 SER A C 1
ATOM 1066 O O . SER A 1 140 ? 14.992 12.992 14.633 1 96.38 140 SER A O 1
ATOM 1068 N N . ILE A 1 141 ? 15.758 11.742 13 1 96.75 141 ILE A N 1
ATOM 1069 C CA . ILE A 1 141 ? 17.047 12.406 12.969 1 96.75 141 ILE A CA 1
ATOM 1070 C C . ILE A 1 141 ? 16.859 13.875 12.609 1 96.75 141 ILE A C 1
ATOM 1072 O O . ILE A 1 141 ? 17.562 14.75 13.133 1 96.75 141 ILE A O 1
ATOM 1076 N N . ASP A 1 142 ? 15.938 14.125 11.688 1 95.88 142 ASP A N 1
ATOM 1077 C CA . ASP A 1 142 ? 15.641 15.508 11.336 1 95.88 142 ASP A CA 1
ATOM 1078 C C . ASP A 1 142 ? 15.336 16.344 12.578 1 95.88 142 ASP A C 1
ATOM 1080 O O . ASP A 1 142 ? 15.844 17.453 12.727 1 95.88 142 ASP A O 1
ATOM 1084 N N . SER A 1 143 ? 14.43 15.805 13.414 1 93.69 143 SER A N 1
ATOM 1085 C CA . SER A 1 143 ? 14.016 16.516 14.617 1 93.69 143 SER A CA 1
ATOM 1086 C C . SER A 1 143 ? 15.172 16.672 15.594 1 93.69 143 SER A C 1
ATOM 1088 O O . SER A 1 143 ? 15.258 17.688 16.312 1 93.69 143 SER A O 1
ATOM 1090 N N . LEU A 1 144 ? 16.016 15.719 15.68 1 91.81 144 LEU A N 1
ATOM 1091 C CA . LEU A 1 144 ? 17.172 15.773 16.562 1 91.81 144 LEU A CA 1
ATOM 1092 C C . LEU A 1 144 ? 18.141 16.859 16.109 1 91.81 144 LEU A C 1
ATOM 1094 O O . LEU A 1 144 ? 18.703 17.594 16.938 1 91.81 144 LEU A O 1
ATOM 1098 N N . ILE A 1 145 ? 18.344 16.938 14.867 1 90.69 145 ILE A N 1
ATOM 1099 C CA . ILE A 1 145 ? 19.25 17.922 14.312 1 90.69 145 ILE A CA 1
ATOM 1100 C C . ILE A 1 145 ? 18.688 19.312 14.508 1 90.69 145 ILE A C 1
ATOM 1102 O O . ILE A 1 145 ? 19.422 20.25 14.852 1 90.69 145 ILE A O 1
ATOM 1106 N N . MET A 1 146 ? 17.391 19.516 14.211 1 85.81 146 MET A N 1
ATOM 1107 C CA . MET A 1 146 ? 16.766 20.812 14.344 1 85.81 146 MET A CA 1
ATOM 1108 C C . MET A 1 146 ? 16.672 21.234 15.805 1 85.81 146 MET A C 1
ATOM 1110 O O . MET A 1 146 ? 16.812 22.406 16.141 1 85.81 146 MET A O 1
ATOM 1114 N N . GLY A 1 147 ? 16.234 20.234 16.656 1 77 147 GLY A N 1
ATOM 1115 C CA . GLY A 1 147 ? 16.203 20.547 18.078 1 77 147 GLY A CA 1
ATOM 1116 C C . GLY A 1 147 ? 17.562 20.953 18.625 1 77 147 GLY A C 1
ATOM 1117 O O . GLY A 1 147 ? 17.656 21.781 19.531 1 77 147 GLY A O 1
ATOM 1118 N N . LYS A 1 148 ? 18.516 20.406 18.172 1 71.12 148 LYS A N 1
ATOM 1119 C CA . LYS A 1 148 ? 19.859 20.797 18.594 1 71.12 148 LYS A CA 1
ATOM 1120 C C . LYS A 1 148 ? 20.219 22.172 18.047 1 71.12 148 LYS A C 1
ATOM 1122 O O . LYS A 1 148 ? 20.984 22.906 18.688 1 71.12 148 LYS A O 1
ATOM 1127 N N . ALA A 1 149 ? 19.625 22.438 17.016 1 63.78 149 ALA A N 1
ATOM 1128 C CA . ALA A 1 149 ? 19.969 23.734 16.422 1 63.78 149 ALA A CA 1
ATOM 1129 C C . ALA A 1 149 ? 19.266 24.875 17.156 1 63.78 149 ALA A C 1
ATOM 1131 O O . ALA A 1 149 ? 19.703 26.016 17.094 1 63.78 149 ALA A O 1
ATOM 1132 N N . GLU A 1 150 ? 18.172 24.703 17.844 1 52.56 150 GLU A N 1
ATOM 1133 C CA . GLU A 1 150 ? 17.547 25.75 18.641 1 52.56 150 GLU A CA 1
ATOM 1134 C C . GLU A 1 150 ? 18.125 25.781 20.062 1 52.56 150 GLU A C 1
ATOM 1136 O O . GLU A 1 150 ? 18.484 24.75 20.625 1 52.56 150 GLU A O 1
ATOM 1141 N N . MET B 1 1 ? 1.335 29.25 5.953 1 40 1 MET B N 1
ATOM 1142 C CA . MET B 1 1 ? 1.639 27.828 5.777 1 40 1 MET B CA 1
ATOM 1143 C C . MET B 1 1 ? 0.673 27.188 4.789 1 40 1 MET B C 1
ATOM 1145 O O . MET B 1 1 ? -0.509 27.016 5.09 1 40 1 MET B O 1
ATOM 1149 N N . LYS B 1 2 ? 0.581 27.469 3.525 1 52.22 2 LYS B N 1
ATOM 1150 C CA . LYS B 1 2 ? -0.332 27.172 2.424 1 52.22 2 LYS B CA 1
ATOM 1151 C C . LYS B 1 2 ? -0.754 25.703 2.439 1 52.22 2 LYS B C 1
ATOM 1153 O O . LYS B 1 2 ? -0.007 24.844 2.908 1 52.22 2 LYS B O 1
ATOM 1158 N N . ASN B 1 3 ? -2.111 25.344 2.16 1 62.75 3 ASN B N 1
ATOM 1159 C CA . ASN B 1 3 ? -2.826 24.094 2.414 1 62.75 3 ASN B CA 1
ATOM 1160 C C . ASN B 1 3 ? -2.145 22.906 1.737 1 62.75 3 ASN B C 1
ATOM 1162 O O . ASN B 1 3 ? -2.611 22.438 0.705 1 62.75 3 ASN B O 1
ATOM 1166 N N . SER B 1 4 ? -0.964 22.5 2.238 1 83.75 4 SER B N 1
ATOM 1167 C CA . SER B 1 4 ? 0.006 21.562 1.692 1 83.75 4 SER B CA 1
ATOM 1168 C C . SER B 1 4 ? -0.583 20.156 1.596 1 83.75 4 SER B C 1
ATOM 1170 O O . SER B 1 4 ? -0.122 19.344 0.797 1 83.75 4 SER B O 1
ATOM 1172 N N . PHE B 1 5 ? -1.772 20.031 2.133 1 92.31 5 PHE B N 1
ATOM 1173 C CA . PHE B 1 5 ? -2.316 18.688 2.186 1 92.31 5 PHE B CA 1
ATOM 1174 C C . PHE B 1 5 ? -3.352 18.469 1.086 1 92.31 5 PHE B C 1
ATOM 1176 O O . PHE B 1 5 ? -3.766 17.344 0.825 1 92.31 5 PHE B O 1
ATOM 1183 N N . LYS B 1 6 ? -3.789 19.469 0.384 1 94.19 6 LYS B N 1
ATOM 1184 C CA . LYS B 1 6 ? -4.977 19.422 -0.465 1 94.19 6 LYS B CA 1
ATOM 1185 C C . LYS B 1 6 ? -4.871 18.312 -1.505 1 94.19 6 LYS B C 1
ATOM 1187 O O . LYS B 1 6 ? -5.68 17.391 -1.508 1 94.19 6 LYS B O 1
ATOM 1192 N N . ILE B 1 7 ? -3.875 18.406 -2.258 1 97 7 ILE B N 1
ATOM 1193 C CA . ILE B 1 7 ? -3.74 17.469 -3.367 1 97 7 ILE B CA 1
ATOM 1194 C C . ILE B 1 7 ? -3.318 16.094 -2.84 1 97 7 ILE B C 1
ATOM 1196 O O . ILE B 1 7 ? -3.936 15.086 -3.172 1 97 7 ILE B O 1
ATOM 1200 N N . PRO B 1 8 ? -2.373 16.047 -1.954 1 97.88 8 PRO B N 1
ATOM 1201 C CA . PRO B 1 8 ? -1.903 14.727 -1.522 1 97.88 8 PRO B CA 1
ATOM 1202 C C . PRO B 1 8 ? -2.982 13.922 -0.797 1 97.88 8 PRO B C 1
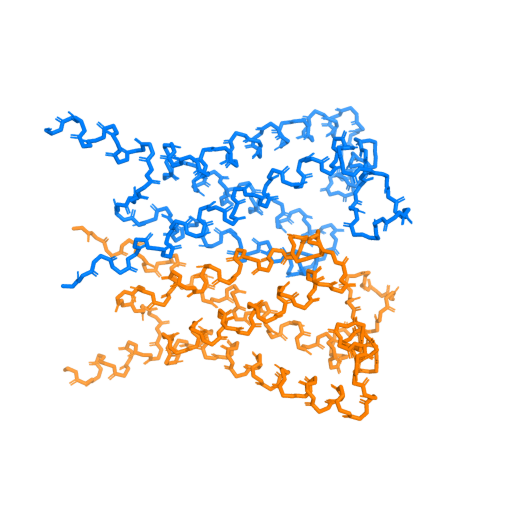ATOM 12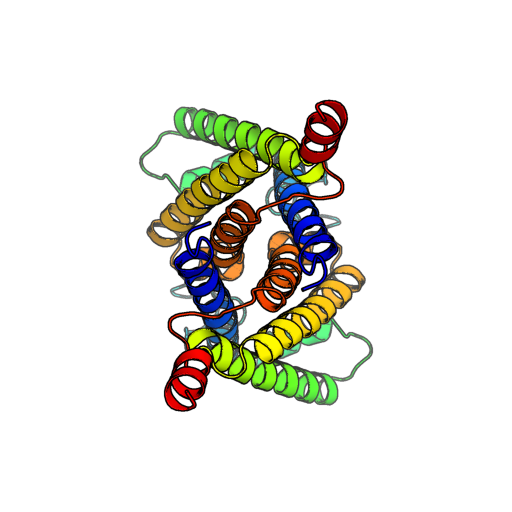04 O O . PRO B 1 8 ? -3.09 12.711 -0.992 1 97.88 8 PRO B O 1
ATOM 1207 N N . GLN B 1 9 ? -3.711 14.578 0.059 1 98 9 GLN B N 1
ATOM 1208 C CA . GLN B 1 9 ? -4.738 13.82 0.772 1 98 9 GLN B CA 1
ATOM 1209 C C . GLN B 1 9 ? -5.816 13.32 -0.183 1 98 9 GLN B C 1
ATOM 1211 O O . GLN B 1 9 ? -6.375 12.242 0.017 1 98 9 GLN B O 1
ATOM 1216 N N . LEU B 1 10 ? -6.168 14.102 -1.199 1 98.38 10 LEU B N 1
ATOM 1217 C CA . LEU B 1 10 ? -7.141 13.688 -2.205 1 98.38 10 LEU B CA 1
ATOM 1218 C C . LEU B 1 10 ? -6.641 12.469 -2.973 1 98.38 10 LEU B C 1
ATOM 1220 O O . LEU B 1 10 ? -7.383 11.5 -3.168 1 98.38 10 LEU B O 1
ATOM 1224 N N . LEU B 1 11 ? -5.426 12.555 -3.396 1 98.75 11 LEU B N 1
ATOM 1225 C CA . LEU B 1 11 ? -4.848 11.461 -4.168 1 98.75 11 LEU B CA 1
ATOM 1226 C C . LEU B 1 11 ? -4.797 10.18 -3.344 1 98.75 11 LEU B C 1
ATOM 1228 O O . LEU B 1 11 ? -5.059 9.094 -3.861 1 98.75 11 LEU B O 1
ATOM 1232 N N . LEU B 1 12 ? -4.457 10.328 -2.08 1 98.88 12 LEU B N 1
ATOM 1233 C CA . LEU B 1 12 ? -4.41 9.156 -1.213 1 98.88 12 LEU B CA 1
ATOM 1234 C C . LEU B 1 12 ? -5.801 8.57 -1.013 1 98.88 12 LEU B C 1
ATOM 1236 O O . LEU B 1 12 ? -5.98 7.352 -1.062 1 98.88 12 LEU B O 1
ATOM 1240 N N . ARG B 1 13 ? -6.777 9.391 -0.794 1 98.81 13 ARG B N 1
ATOM 1241 C CA . ARG B 1 13 ? -8.156 8.938 -0.659 1 98.81 13 ARG B CA 1
ATOM 1242 C C . ARG B 1 13 ? -8.594 8.133 -1.881 1 98.81 13 ARG B C 1
ATOM 1244 O O . ARG B 1 13 ? -9.164 7.047 -1.747 1 98.81 13 ARG B O 1
ATOM 1251 N N . ILE B 1 14 ? -8.32 8.625 -2.998 1 98.88 14 ILE B N 1
ATOM 1252 C CA . ILE B 1 14 ? -8.734 8 -4.25 1 98.88 14 ILE B CA 1
ATOM 1253 C C . ILE B 1 14 ? -7.984 6.684 -4.438 1 98.88 14 ILE B C 1
ATOM 1255 O O . ILE B 1 14 ? -8.578 5.668 -4.797 1 98.88 14 ILE B O 1
ATOM 1259 N N . ALA B 1 15 ? -6.715 6.711 -4.219 1 98.88 15 ALA B N 1
ATOM 1260 C CA . ALA B 1 15 ? -5.906 5.504 -4.379 1 98.88 15 ALA B CA 1
ATOM 1261 C C . ALA B 1 15 ? -6.383 4.398 -3.441 1 98.88 15 ALA B C 1
ATOM 1263 O O . ALA B 1 15 ? -6.523 3.244 -3.855 1 98.88 15 ALA B O 1
ATOM 1264 N N . LEU B 1 16 ? -6.602 4.727 -2.158 1 98.94 16 LEU B N 1
ATOM 1265 C CA . LEU B 1 16 ? -7.094 3.75 -1.192 1 98.94 16 LEU B CA 1
ATOM 1266 C C . LEU B 1 16 ? -8.461 3.225 -1.602 1 98.94 16 LEU B C 1
ATOM 1268 O O . LEU B 1 16 ? -8.695 2.012 -1.602 1 98.94 16 LEU B O 1
ATOM 1272 N N . GLY B 1 17 ? -9.344 4.156 -1.949 1 98.94 17 GLY B N 1
ATOM 1273 C CA . GLY B 1 17 ? -10.695 3.771 -2.324 1 98.94 17 GLY B CA 1
ATOM 1274 C C . GLY B 1 17 ? -10.742 2.861 -3.537 1 98.94 17 GLY B C 1
ATOM 1275 O O . GLY B 1 17 ? -11.422 1.835 -3.523 1 98.94 17 GLY B O 1
ATOM 1276 N N . ILE B 1 18 ? -10.039 3.215 -4.562 1 98.88 18 ILE B N 1
ATOM 1277 C CA . ILE B 1 18 ? -9.984 2.398 -5.77 1 98.88 18 ILE B CA 1
ATOM 1278 C C . ILE B 1 18 ? -9.383 1.034 -5.445 1 98.88 18 ILE B C 1
ATOM 1280 O O . ILE B 1 18 ? -9.844 0.008 -5.953 1 98.88 18 ILE B O 1
ATOM 1284 N N . GLY B 1 19 ? -8.352 1.035 -4.617 1 98.56 19 GLY B N 1
ATOM 1285 C CA . GLY B 1 19 ? -7.777 -0.233 -4.199 1 98.56 19 GLY B CA 1
ATOM 1286 C C . GLY B 1 19 ? -8.797 -1.178 -3.594 1 98.56 19 GLY B C 1
ATOM 1287 O O . GLY B 1 19 ? -8.852 -2.355 -3.953 1 98.56 19 GLY B O 1
ATOM 1288 N N . PHE B 1 20 ? -9.594 -0.655 -2.717 1 98.81 20 PHE B N 1
ATOM 1289 C CA . PHE B 1 20 ? -10.625 -1.468 -2.078 1 98.81 20 PHE B CA 1
ATOM 1290 C C . PHE B 1 20 ? -11.648 -1.939 -3.1 1 98.81 20 PHE B C 1
ATOM 1292 O O . PHE B 1 20 ? -12.016 -3.117 -3.121 1 98.81 20 PHE B O 1
ATOM 1299 N N . LEU B 1 21 ? -12.086 -1.108 -3.947 1 98.88 21 LEU B N 1
ATOM 1300 C CA . LEU B 1 21 ? -13.188 -1.422 -4.852 1 98.88 21 LEU B CA 1
ATOM 1301 C C . LEU B 1 21 ? -12.734 -2.371 -5.953 1 98.88 21 LEU B C 1
ATOM 1303 O O . LEU B 1 21 ? -13.508 -3.215 -6.41 1 98.88 21 LEU B O 1
ATOM 1307 N N . VAL B 1 22 ? -11.539 -2.217 -6.418 1 98.56 22 VAL B N 1
ATOM 1308 C CA . VAL B 1 22 ? -11.023 -3.113 -7.445 1 98.56 22 VAL B CA 1
ATOM 1309 C C . VAL B 1 22 ? -10.852 -4.516 -6.871 1 98.56 22 VAL B C 1
ATOM 1311 O O . VAL B 1 22 ? -11.141 -5.512 -7.543 1 98.56 22 VAL B O 1
ATOM 1314 N N . THR B 1 23 ? -10.344 -4.617 -5.645 1 97.5 23 THR B N 1
ATOM 1315 C CA . THR B 1 23 ? -10.219 -5.902 -4.973 1 97.5 23 THR B CA 1
ATOM 1316 C C . THR B 1 23 ? -11.578 -6.57 -4.824 1 97.5 23 THR B C 1
ATOM 1318 O O . THR B 1 23 ? -11.719 -7.773 -5.059 1 97.5 23 THR B O 1
ATOM 1321 N N . VAL B 1 24 ? -12.547 -5.82 -4.496 1 98.56 24 VAL B N 1
ATOM 1322 C CA . VAL B 1 24 ? -13.914 -6.32 -4.387 1 98.56 24 VAL B CA 1
ATOM 1323 C C . VAL B 1 24 ? -14.414 -6.773 -5.758 1 98.56 24 VAL B C 1
ATOM 1325 O O . VAL B 1 24 ? -15.023 -7.836 -5.883 1 98.56 24 VAL B O 1
ATOM 1328 N N . SER B 1 25 ? -14.203 -6.02 -6.785 1 98.25 25 SER B N 1
ATOM 1329 C CA . SER B 1 25 ? -14.617 -6.359 -8.141 1 98.25 25 SER B CA 1
ATOM 1330 C C . SER B 1 25 ? -13.969 -7.66 -8.609 1 98.25 25 SER B C 1
ATOM 1332 O O . SER B 1 25 ? -14.594 -8.453 -9.32 1 98.25 25 SER B O 1
ATOM 1334 N N . ASP B 1 26 ? -12.75 -7.875 -8.203 1 97.75 26 ASP B N 1
ATOM 1335 C CA . ASP B 1 26 ? -12.008 -9.086 -8.562 1 97.75 26 ASP B CA 1
ATOM 1336 C C . ASP B 1 26 ? -12.695 -10.328 -8 1 97.75 26 ASP B C 1
ATOM 1338 O O . ASP B 1 26 ? -12.984 -11.266 -8.742 1 97.75 26 ASP B O 1
ATOM 1342 N N . ARG B 1 27 ? -12.961 -10.266 -6.723 1 97.81 27 ARG B N 1
ATOM 1343 C CA . ARG B 1 27 ? -13.508 -11.461 -6.094 1 97.81 27 ARG B CA 1
ATOM 1344 C C . ARG B 1 27 ? -14.977 -11.664 -6.48 1 97.81 27 ARG B C 1
ATOM 1346 O O . ARG B 1 27 ? -15.516 -12.758 -6.332 1 97.81 27 ARG B O 1
ATOM 1353 N N . MET B 1 28 ? -15.656 -10.641 -7.035 1 97.94 28 MET B N 1
ATOM 1354 C CA . MET B 1 28 ? -17.031 -10.758 -7.516 1 97.94 28 MET B CA 1
ATOM 1355 C C . MET B 1 28 ? -17.062 -11.242 -8.961 1 97.94 28 MET B C 1
ATOM 1357 O O . MET B 1 28 ? -18.141 -11.438 -9.531 1 97.94 28 MET B O 1
ATOM 1361 N N . GLY B 1 29 ? -15.898 -11.32 -9.594 1 96.06 29 GLY B N 1
ATOM 1362 C CA . GLY B 1 29 ? -15.805 -11.844 -10.945 1 96.06 29 GLY B CA 1
ATOM 1363 C C . GLY B 1 29 ? -16.016 -10.781 -12.008 1 96.06 29 GLY B C 1
ATOM 1364 O O . GLY B 1 29 ? -16.125 -11.102 -13.195 1 96.06 29 GLY B O 1
ATOM 1365 N N . LEU B 1 30 ? -16.047 -9.578 -11.656 1 95.94 30 LEU B N 1
ATOM 1366 C CA . LEU B 1 30 ? -16.359 -8.492 -12.578 1 95.94 30 LEU B CA 1
ATOM 1367 C C . LEU B 1 30 ? -15.172 -8.195 -13.492 1 95.94 30 LEU B C 1
ATOM 1369 O O . LEU B 1 30 ? -15.328 -7.551 -14.531 1 95.94 30 LEU B O 1
ATOM 1373 N N . LEU B 1 31 ? -14.016 -8.68 -13.102 1 94.88 31 LEU B N 1
ATOM 1374 C CA . LEU B 1 31 ? -12.812 -8.383 -13.875 1 94.88 31 LEU B CA 1
ATOM 1375 C C . LEU B 1 31 ? -12.383 -9.586 -14.703 1 94.88 31 LEU B C 1
ATOM 1377 O O . LEU B 1 31 ? -11.328 -9.555 -15.352 1 94.88 31 LEU B O 1
ATOM 1381 N N . GLY B 1 32 ? -13.188 -10.672 -14.656 1 93.12 32 GLY B N 1
ATOM 1382 C CA . GLY B 1 32 ? -12.875 -11.875 -15.422 1 93.12 32 GLY B CA 1
ATOM 1383 C C . GLY B 1 32 ? -12.289 -12.984 -14.578 1 93.12 32 GLY B C 1
ATOM 1384 O O . GLY B 1 32 ? -12.031 -12.797 -13.383 1 93.12 32 GLY B O 1
ATOM 1385 N N . PRO B 1 33 ? -12.039 -14.148 -15.211 1 91.38 33 PRO B N 1
ATOM 1386 C CA . PRO B 1 33 ? -11.539 -15.305 -14.461 1 91.38 33 PRO B CA 1
ATOM 1387 C C . PRO B 1 33 ? -10.023 -15.258 -14.25 1 91.38 33 PRO B C 1
ATOM 1389 O O . PRO B 1 33 ? -9.32 -14.531 -14.961 1 91.38 33 PRO B O 1
ATOM 1392 N N . MET B 1 34 ? -9.602 -16 -13.266 1 90.62 34 MET B N 1
ATOM 1393 C CA . MET B 1 34 ? -8.172 -16.141 -13.008 1 90.62 34 MET B CA 1
ATOM 1394 C C . MET B 1 34 ? -7.465 -16.797 -14.195 1 90.62 34 MET B C 1
ATOM 1396 O O . MET B 1 34 ? -7.98 -17.75 -14.781 1 90.62 34 MET B O 1
ATOM 1400 N N . GLY B 1 35 ? -6.188 -16.266 -14.586 1 80.81 35 GLY B N 1
ATOM 1401 C CA . GLY B 1 35 ? -5.312 -16.938 -15.531 1 80.81 35 GLY B CA 1
ATOM 1402 C C . GLY B 1 35 ? -5.656 -16.656 -16.984 1 80.81 35 GLY B C 1
ATOM 1403 O O . GLY B 1 35 ? -4.875 -16.969 -17.875 1 80.81 35 GLY B O 1
ATOM 1404 N N . THR B 1 36 ? -6.723 -16.078 -17.297 1 69.75 36 THR B N 1
ATOM 1405 C CA . THR B 1 36 ? -7.066 -15.953 -18.719 1 69.75 36 THR B CA 1
ATOM 1406 C C . THR B 1 36 ? -6.359 -14.75 -19.328 1 69.75 36 THR B C 1
ATOM 1408 O O . THR B 1 36 ? -5.137 -14.742 -19.469 1 69.75 36 THR B O 1
ATOM 1411 N N . GLU B 1 37 ? -7.066 -13.727 -19.562 1 67.62 37 GLU B N 1
ATOM 1412 C CA . GLU B 1 37 ? -6.602 -12.539 -20.281 1 67.62 37 GLU B CA 1
ATOM 1413 C C . GLU B 1 37 ? -5.738 -11.656 -19.375 1 67.62 37 GLU B C 1
ATOM 1415 O O . GLU B 1 37 ? -4.73 -11.109 -19.828 1 67.62 37 GLU B O 1
ATOM 1420 N N . ASN B 1 38 ? -6.078 -11.844 -18.109 1 75.44 38 ASN B N 1
ATOM 1421 C CA . ASN B 1 38 ? -5.359 -11.008 -17.156 1 75.44 38 ASN B CA 1
ATOM 1422 C C . ASN B 1 38 ? -4.684 -11.844 -16.062 1 75.44 38 ASN B C 1
ATOM 1424 O O . ASN B 1 38 ? -5.352 -12.344 -15.156 1 75.44 38 ASN B O 1
ATOM 1428 N N . LYS B 1 39 ? -3.436 -11.891 -16.109 1 84.62 39 LYS B N 1
ATOM 1429 C CA . LYS B 1 39 ? -2.656 -12.75 -15.219 1 84.62 39 LYS B CA 1
ATOM 1430 C C . LYS B 1 39 ? -2.639 -12.188 -13.797 1 84.62 39 LYS B C 1
ATOM 1432 O O . LYS B 1 39 ? -2.219 -12.875 -12.859 1 84.62 39 LYS B O 1
ATOM 1437 N N . ASN B 1 40 ? -3.254 -11.008 -13.688 1 91.75 40 ASN B N 1
ATOM 1438 C CA . ASN B 1 40 ? -3.123 -10.367 -12.383 1 91.75 40 ASN B CA 1
ATOM 1439 C C . ASN B 1 40 ? -4.434 -10.406 -11.602 1 91.75 40 ASN B C 1
ATOM 1441 O O . ASN B 1 40 ? -4.543 -9.812 -10.531 1 91.75 40 ASN B O 1
ATOM 1445 N N . ILE B 1 41 ? -5.359 -11.18 -12.141 1 94.69 41 ILE B N 1
ATOM 1446 C CA . ILE B 1 41 ? -6.59 -11.398 -11.391 1 94.69 41 ILE B CA 1
ATOM 1447 C C . ILE B 1 41 ? -6.312 -12.312 -10.203 1 94.69 41 ILE B C 1
ATOM 1449 O O . ILE B 1 41 ? -5.816 -13.43 -10.375 1 94.69 41 ILE B O 1
ATOM 1453 N N . GLU B 1 42 ? -6.621 -11.891 -8.984 1 93.69 42 GLU B N 1
ATOM 1454 C CA . GLU B 1 42 ? -6.238 -12.602 -7.773 1 93.69 42 GLU B CA 1
ATOM 1455 C C . GLU B 1 42 ? -7.16 -13.789 -7.512 1 93.69 42 GLU B C 1
ATOM 1457 O O . GLU B 1 42 ? -6.699 -14.867 -7.129 1 93.69 42 GLU B O 1
ATOM 1462 N N . TRP B 1 43 ? -8.453 -13.555 -7.734 1 95.81 43 TRP B N 1
ATOM 1463 C CA . TRP B 1 43 ? -9.406 -14.617 -7.43 1 95.81 43 TRP B CA 1
ATOM 1464 C C . TRP B 1 43 ? -10.328 -14.875 -8.617 1 95.81 43 TRP B C 1
ATOM 1466 O O . TRP B 1 43 ? -10.586 -16.031 -8.969 1 95.81 43 TRP B O 1
ATOM 1476 N N . GLY B 1 44 ? -10.906 -13.852 -9.109 1 96.56 44 GLY B N 1
ATOM 1477 C CA . GLY B 1 44 ? -11.742 -13.961 -10.297 1 96.56 44 GLY B CA 1
ATOM 1478 C C . GLY B 1 44 ? -13.164 -14.375 -9.992 1 96.56 44 GLY B C 1
ATOM 1479 O O . GLY B 1 44 ? -14.07 -14.156 -10.797 1 96.56 44 GLY B O 1
ATOM 1480 N N . ASN B 1 45 ? -13.375 -15.023 -8.836 1 97.19 45 ASN B N 1
ATOM 1481 C CA . ASN B 1 45 ? -14.719 -15.398 -8.406 1 97.19 45 ASN B CA 1
ATOM 1482 C C . ASN B 1 45 ? -14.797 -15.57 -6.887 1 97.19 45 ASN B C 1
ATOM 1484 O O . ASN B 1 45 ? -13.766 -15.672 -6.219 1 97.19 45 ASN B O 1
ATOM 1488 N N . TRP B 1 46 ? -15.977 -15.648 -6.418 1 98.19 46 TRP B N 1
ATOM 1489 C CA . TRP B 1 46 ? -16.25 -15.688 -4.984 1 98.19 46 TRP B CA 1
ATOM 1490 C C . TRP B 1 46 ? -15.688 -16.953 -4.355 1 98.19 46 TRP B C 1
ATOM 1492 O O . TRP B 1 46 ? -15.133 -16.922 -3.256 1 98.19 46 TRP B O 1
ATOM 1502 N N . THR B 1 47 ? -15.789 -18.078 -5 1 98.12 47 THR B N 1
ATOM 1503 C CA . THR B 1 47 ? -15.352 -19.375 -4.473 1 98.12 47 THR B CA 1
ATOM 1504 C C . THR B 1 47 ? -13.844 -19.375 -4.234 1 98.12 47 THR B C 1
ATOM 1506 O O . THR B 1 47 ? -13.375 -19.812 -3.184 1 98.12 47 THR B O 1
ATOM 1509 N N . ASN B 1 48 ? -13.133 -18.891 -5.238 1 97.44 48 ASN B N 1
ATOM 1510 C CA . ASN B 1 48 ? -11.688 -18.781 -5.078 1 97.44 48 ASN B CA 1
ATOM 1511 C C . ASN B 1 48 ? -11.32 -17.859 -3.92 1 97.44 48 ASN B C 1
ATOM 1513 O O . ASN B 1 48 ? -10.391 -18.141 -3.16 1 97.44 48 ASN B O 1
ATOM 1517 N N . PHE B 1 49 ? -12.07 -16.781 -3.848 1 98.25 49 PHE B N 1
ATOM 1518 C CA . PHE B 1 49 ? -11.836 -15.82 -2.773 1 98.25 49 PHE B CA 1
ATOM 1519 C C . PHE B 1 49 ? -12.086 -16.469 -1.414 1 98.25 49 PHE B C 1
ATOM 1521 O O . PHE B 1 49 ? -11.281 -16.297 -0.492 1 98.25 49 PHE B O 1
ATOM 1528 N N . ILE B 1 50 ? -13.117 -17.188 -1.25 1 98.5 50 ILE B N 1
ATOM 1529 C CA . ILE B 1 50 ? -13.461 -17.812 0.018 1 98.5 50 ILE B CA 1
ATOM 1530 C C . ILE B 1 50 ? -12.438 -18.906 0.342 1 98.5 50 ILE B C 1
ATOM 1532 O O . ILE B 1 50 ? -12.086 -19.109 1.506 1 98.5 50 ILE B O 1
ATOM 1536 N N . THR B 1 51 ? -12.023 -19.641 -0.655 1 98 51 THR B N 1
ATOM 1537 C CA . THR B 1 51 ? -10.977 -20.641 -0.445 1 98 51 THR B CA 1
ATOM 1538 C C . THR B 1 51 ? -9.711 -19.984 0.105 1 98 51 THR B C 1
ATOM 1540 O O . THR B 1 51 ? -9.133 -20.469 1.081 1 98 51 THR B O 1
ATOM 1543 N N . TYR B 1 52 ? -9.328 -18.906 -0.454 1 96.5 52 TYR B N 1
ATOM 1544 C CA . TYR B 1 52 ? -8.172 -18.156 0.021 1 96.5 52 TYR B CA 1
ATOM 1545 C C . TYR B 1 52 ? -8.406 -17.641 1.434 1 96.5 52 TYR B C 1
ATOM 1547 O O . TYR B 1 52 ? -7.527 -17.75 2.295 1 96.5 52 TYR B O 1
ATOM 1555 N N . THR B 1 53 ? -9.555 -16.984 1.604 1 97.88 53 THR B N 1
ATOM 1556 C CA . THR B 1 53 ? -9.891 -16.438 2.914 1 97.88 53 THR B CA 1
ATOM 1557 C C . THR B 1 53 ? -9.836 -17.531 3.984 1 97.88 53 THR B C 1
ATOM 1559 O O . THR B 1 53 ? -9.43 -17.266 5.117 1 97.88 53 THR B O 1
ATOM 1562 N N . GLY B 1 54 ? -10.234 -18.688 3.609 1 98.06 54 GLY B N 1
ATOM 1563 C CA . GLY B 1 54 ? -10.18 -19.828 4.527 1 98.06 54 GLY B CA 1
ATOM 1564 C C . GLY B 1 54 ? -8.773 -20.141 4.996 1 98.06 54 GLY B C 1
ATOM 1565 O O . GLY B 1 54 ? -8.586 -20.641 6.105 1 98.06 54 GLY B O 1
ATOM 1566 N N . THR B 1 55 ? -7.766 -19.859 4.195 1 96.06 55 THR B N 1
ATOM 1567 C CA . THR B 1 55 ? -6.383 -20.109 4.594 1 96.06 55 THR B CA 1
ATOM 1568 C C . THR B 1 55 ? -5.949 -19.125 5.684 1 96.06 55 THR B C 1
ATOM 1570 O O . THR B 1 55 ? -4.988 -19.375 6.41 1 96.06 55 THR B O 1
ATOM 1573 N N . LEU B 1 56 ? -6.668 -18 5.793 1 97 56 LEU B N 1
ATOM 1574 C CA . LEU B 1 56 ? -6.348 -16.984 6.801 1 97 56 LEU B CA 1
ATOM 1575 C C . LEU B 1 56 ? -7.121 -17.25 8.086 1 97 56 LEU B C 1
ATOM 1577 O O . LEU B 1 56 ? -6.918 -16.547 9.086 1 97 56 LEU B O 1
ATOM 1581 N N . MET B 1 57 ? -7.984 -18.078 8.047 1 97.62 57 MET B N 1
ATOM 1582 C CA . MET B 1 57 ? -8.789 -18.422 9.211 1 97.62 57 MET B CA 1
ATOM 1583 C C . MET B 1 57 ? -9.094 -19.922 9.227 1 97.62 57 MET B C 1
ATOM 1585 O O . MET B 1 57 ? -10.258 -20.328 9.188 1 97.62 57 MET B O 1
ATOM 1589 N N . PRO B 1 58 ? -8.094 -20.781 9.344 1 96.56 58 PRO B N 1
ATOM 1590 C CA . PRO B 1 58 ? -8.25 -22.234 9.219 1 96.56 58 PRO B CA 1
ATOM 1591 C C . PRO B 1 58 ? -9.055 -22.844 10.367 1 96.56 58 PRO B C 1
ATOM 1593 O O . PRO B 1 58 ? -9.461 -24 10.289 1 96.56 58 PRO B O 1
ATOM 1596 N N . TYR B 1 59 ? -9.305 -22.125 11.391 1 97.38 59 TYR B N 1
ATOM 1597 C CA . TYR B 1 59 ? -10.055 -22.594 12.547 1 97.38 59 TYR B CA 1
ATOM 1598 C C . TYR B 1 59 ? -11.555 -22.5 12.305 1 97.38 59 TYR B C 1
ATOM 1600 O O . TYR B 1 59 ? -12.359 -22.969 13.109 1 97.38 59 TYR B O 1
ATOM 1608 N N . LEU B 1 60 ? -11.969 -21.953 11.242 1 97.56 60 LEU B N 1
ATOM 1609 C CA . LEU B 1 60 ? -13.383 -21.781 10.922 1 97.56 60 LEU B CA 1
ATOM 1610 C C . LEU B 1 60 ? -13.797 -22.719 9.789 1 97.56 60 LEU B C 1
ATOM 1612 O O . LEU B 1 60 ? -12.984 -23.031 8.914 1 97.56 60 LEU B O 1
ATOM 1616 N N . ASP B 1 61 ? -15.102 -23.125 9.805 1 98.12 61 ASP B N 1
ATOM 1617 C CA . ASP B 1 61 ? -15.625 -23.891 8.688 1 98.12 61 ASP B CA 1
ATOM 1618 C C . ASP B 1 61 ? -16.016 -22.984 7.523 1 98.12 61 ASP B C 1
ATOM 1620 O O . ASP B 1 61 ? -16.031 -21.75 7.668 1 98.12 61 ASP B O 1
ATOM 1624 N N . ARG B 1 62 ? -16.266 -23.516 6.398 1 97.56 62 ARG B N 1
ATOM 1625 C CA . ARG B 1 62 ? -16.469 -22.766 5.16 1 97.56 62 ARG B CA 1
ATOM 1626 C C . ARG B 1 62 ? -17.656 -21.812 5.285 1 97.56 62 ARG B C 1
ATOM 1628 O O . ARG B 1 62 ? -17.594 -20.672 4.84 1 97.56 62 ARG B O 1
ATOM 1635 N N . PRO B 1 63 ? -18.844 -22.219 5.871 1 98.38 63 PRO B N 1
ATOM 1636 C CA . PRO B 1 63 ? -19.953 -21.281 6.02 1 98.38 63 PRO B CA 1
ATOM 1637 C C . PRO B 1 63 ? -19.578 -20.047 6.832 1 98.38 63 PRO B C 1
ATOM 1639 O O . PRO B 1 63 ? -19.969 -18.922 6.484 1 98.38 63 PRO B O 1
ATOM 1642 N N . ALA B 1 64 ? -18.875 -20.266 7.871 1 98.44 64 ALA B N 1
ATOM 1643 C CA . ALA B 1 64 ? -18.422 -19.141 8.688 1 98.44 64 ALA B CA 1
ATOM 1644 C C . ALA B 1 64 ? -17.484 -18.234 7.902 1 98.44 64 ALA B C 1
ATOM 1646 O O . ALA B 1 64 ? -17.578 -17 7.988 1 98.44 64 ALA B O 1
ATOM 1647 N N . VAL B 1 65 ? -16.578 -18.797 7.164 1 98.56 65 VAL B N 1
ATOM 1648 C CA . VAL B 1 65 ? -15.656 -18.047 6.328 1 98.56 65 VAL B CA 1
ATOM 1649 C C . VAL B 1 65 ? -16.438 -17.234 5.297 1 98.56 65 VAL B C 1
ATOM 1651 O O . VAL B 1 65 ? -16.109 -16.078 5.023 1 98.56 65 VAL B O 1
ATOM 1654 N N . ASN B 1 66 ? -17.484 -17.844 4.695 1 98.62 66 ASN B N 1
ATOM 1655 C CA . ASN B 1 66 ? -18.328 -17.172 3.729 1 98.62 66 ASN B CA 1
ATOM 1656 C C . ASN B 1 66 ? -18.969 -15.922 4.332 1 98.62 66 ASN B C 1
ATOM 1658 O O . ASN B 1 66 ? -19.031 -14.867 3.686 1 98.62 66 ASN B O 1
ATOM 1662 N N . VAL B 1 67 ? -19.422 -16.031 5.512 1 98.56 67 VAL B N 1
ATOM 1663 C CA . VAL B 1 67 ? -20.078 -14.922 6.188 1 98.56 67 VAL B CA 1
ATOM 1664 C C . VAL B 1 67 ? -19.062 -13.82 6.465 1 98.56 67 VAL B C 1
ATOM 1666 O O . VAL B 1 67 ? -19.312 -12.648 6.176 1 98.56 67 VAL B O 1
ATOM 1669 N N . ILE B 1 68 ? -17.938 -14.188 7.012 1 98.44 68 ILE B N 1
ATOM 1670 C CA . ILE B 1 68 ? -16.906 -13.211 7.344 1 98.44 68 ILE B CA 1
ATOM 1671 C C . ILE B 1 68 ? -16.391 -12.547 6.07 1 98.44 68 ILE B C 1
ATOM 1673 O O . ILE B 1 68 ? -16.172 -11.328 6.039 1 98.44 68 ILE B O 1
ATOM 1677 N N . GLY B 1 69 ? -16.172 -13.367 5.016 1 98.31 69 GLY B N 1
ATOM 1678 C CA . GLY B 1 69 ? -15.812 -12.812 3.723 1 98.31 69 GLY B CA 1
ATOM 1679 C C . GLY B 1 69 ? -16.812 -11.805 3.205 1 98.31 69 GLY B C 1
ATOM 1680 O O . GLY B 1 69 ? -16.453 -10.781 2.627 1 98.31 69 GLY B O 1
ATOM 1681 N N . GLY B 1 70 ? -18.109 -12.086 3.385 1 98.62 70 GLY B N 1
ATOM 1682 C CA . GLY B 1 70 ? -19.156 -11.172 3.002 1 98.62 70 GLY B CA 1
ATOM 1683 C C . GLY B 1 70 ? -19.125 -9.859 3.768 1 98.62 70 GLY B C 1
ATOM 1684 O O . GLY B 1 70 ? -19.297 -8.789 3.184 1 98.62 70 GLY B O 1
ATOM 1685 N N . ILE B 1 71 ? -18.906 -9.953 5.008 1 98.62 71 ILE B N 1
ATOM 1686 C CA . ILE B 1 71 ? -18.828 -8.781 5.863 1 98.62 71 ILE B CA 1
ATOM 1687 C C . ILE B 1 71 ? -17.656 -7.91 5.441 1 98.62 71 ILE B C 1
ATOM 1689 O O . ILE B 1 71 ? -17.781 -6.691 5.316 1 98.62 71 ILE B O 1
ATOM 1693 N N . ALA B 1 72 ? -16.484 -8.555 5.262 1 98.38 72 ALA B N 1
ATOM 1694 C CA . ALA B 1 72 ? -15.305 -7.824 4.805 1 98.38 72 ALA B CA 1
ATOM 1695 C C . ALA B 1 72 ? -15.562 -7.145 3.463 1 98.38 72 ALA B C 1
ATOM 1697 O O . ALA B 1 72 ? -15.156 -6 3.252 1 98.38 72 ALA B O 1
ATOM 1698 N N . THR B 1 73 ? -16.188 -7.801 2.555 1 98.81 73 THR B N 1
ATOM 1699 C CA . THR B 1 73 ? -16.484 -7.281 1.228 1 98.81 73 THR B CA 1
ATOM 1700 C C . THR B 1 73 ? -17.406 -6.066 1.321 1 98.81 73 THR B C 1
ATOM 1702 O O . THR B 1 73 ? -17.172 -5.051 0.664 1 98.81 73 THR B O 1
ATOM 1705 N N . LEU B 1 74 ? -18.422 -6.195 2.127 1 98.81 74 LEU B N 1
ATOM 1706 C CA . LEU B 1 74 ? -19.344 -5.078 2.336 1 98.81 74 LEU B CA 1
ATOM 1707 C C . LEU B 1 74 ? -18.609 -3.887 2.951 1 98.81 74 LEU B C 1
ATOM 1709 O O . LEU B 1 74 ? -18.797 -2.748 2.52 1 98.81 74 LEU B O 1
ATOM 1713 N N . ALA B 1 75 ? -17.844 -4.141 3.975 1 98.81 75 ALA B N 1
ATOM 1714 C CA . ALA B 1 75 ? -17.078 -3.084 4.621 1 98.81 75 ALA B CA 1
ATOM 1715 C C . ALA B 1 75 ? -16.156 -2.391 3.627 1 98.81 75 ALA B C 1
ATOM 1717 O O . ALA B 1 75 ? -16.078 -1.159 3.584 1 98.81 75 ALA B O 1
ATOM 1718 N N . GLU B 1 76 ? -15.453 -3.189 2.84 1 98.88 76 GLU B N 1
ATOM 1719 C CA . GLU B 1 76 ? -14.531 -2.635 1.854 1 98.88 76 GLU B CA 1
ATOM 1720 C C . GLU B 1 76 ? -15.266 -1.778 0.828 1 98.88 76 GLU B C 1
ATOM 1722 O O . GLU B 1 76 ? -14.758 -0.738 0.403 1 98.88 76 GLU B O 1
ATOM 1727 N N . THR B 1 77 ? -16.391 -2.225 0.414 1 98.88 77 THR B N 1
ATOM 1728 C CA . THR B 1 77 ? -17.188 -1.476 -0.552 1 98.88 77 THR B CA 1
ATOM 1729 C C . THR B 1 77 ? -17.594 -0.12 0.018 1 98.88 77 THR B C 1
ATOM 1731 O O . THR B 1 77 ? -17.391 0.914 -0.624 1 98.88 77 THR B O 1
ATOM 1734 N N . ILE B 1 78 ? -18.078 -0.132 1.198 1 98.94 78 ILE B N 1
ATOM 1735 C CA . ILE B 1 78 ? -18.547 1.083 1.848 1 98.94 78 ILE B CA 1
ATOM 1736 C C . ILE B 1 78 ? -17.391 2.031 2.098 1 98.94 78 ILE B C 1
ATOM 1738 O O . ILE B 1 78 ? -17.453 3.213 1.75 1 98.94 78 ILE B O 1
ATOM 1742 N N . ILE B 1 79 ? -16.328 1.505 2.635 1 98.94 79 ILE B N 1
ATOM 1743 C CA . ILE B 1 79 ? -15.148 2.309 2.938 1 98.94 79 ILE B CA 1
ATOM 1744 C C . ILE B 1 79 ? -14.586 2.906 1.648 1 98.94 79 ILE B C 1
ATOM 1746 O O . ILE B 1 79 ? -14.242 4.09 1.604 1 98.94 79 ILE B O 1
ATOM 1750 N N . GLY B 1 80 ? -14.461 2.055 0.593 1 98.94 80 GLY B N 1
ATOM 1751 C CA . GLY B 1 80 ? -13.961 2.537 -0.684 1 98.94 80 GLY B CA 1
ATOM 1752 C C . GLY B 1 80 ? -14.766 3.695 -1.243 1 98.94 80 GLY B C 1
ATOM 1753 O O . GLY B 1 80 ? -14.195 4.707 -1.665 1 98.94 80 GLY B O 1
ATOM 1754 N N . ILE B 1 81 ? -16.062 3.627 -1.217 1 98.88 81 ILE B N 1
ATOM 1755 C CA . ILE B 1 81 ? -16.938 4.668 -1.73 1 98.88 81 ILE B CA 1
ATOM 1756 C C . ILE B 1 81 ? -16.812 5.926 -0.879 1 98.88 81 ILE B C 1
ATOM 1758 O O . ILE B 1 81 ? -16.719 7.035 -1.411 1 98.88 81 ILE B O 1
ATOM 1762 N N . MET B 1 82 ? -16.781 5.734 0.422 1 98.94 82 MET B N 1
ATOM 1763 C CA . MET B 1 82 ? -16.656 6.875 1.325 1 98.94 82 MET B CA 1
ATOM 1764 C C . MET B 1 82 ? -15.344 7.613 1.092 1 98.94 82 MET B C 1
ATOM 1766 O O . MET B 1 82 ? -15.305 8.844 1.104 1 98.94 82 MET B O 1
ATOM 1770 N N . LEU B 1 83 ? -14.305 6.883 0.879 1 98.94 83 LEU B N 1
ATOM 1771 C CA . LEU B 1 83 ? -13.008 7.508 0.662 1 98.94 83 LEU B CA 1
ATOM 1772 C C . LEU B 1 83 ? -12.984 8.266 -0.66 1 98.94 83 LEU B C 1
ATOM 1774 O O . LEU B 1 83 ? -12.5 9.398 -0.72 1 98.94 83 LEU B O 1
ATOM 1778 N N . ILE B 1 84 ? -13.5 7.727 -1.676 1 98.88 84 ILE B N 1
ATOM 1779 C CA . ILE B 1 84 ? -13.469 8.352 -2.994 1 98.88 84 ILE B CA 1
ATOM 1780 C C . ILE B 1 84 ? -14.328 9.609 -2.988 1 98.88 84 ILE B C 1
ATOM 1782 O O . ILE B 1 84 ? -13.93 10.648 -3.516 1 98.88 84 ILE B O 1
ATOM 1786 N N . THR B 1 85 ? -15.445 9.57 -2.357 1 98.69 85 THR B N 1
ATOM 1787 C CA . THR B 1 85 ? -16.375 10.695 -2.367 1 98.69 85 THR B CA 1
ATOM 1788 C C . THR B 1 85 ? -15.984 11.719 -1.299 1 98.69 85 THR B C 1
ATOM 1790 O O . THR B 1 85 ? -16.406 12.875 -1.354 1 98.69 85 THR B O 1
ATOM 1793 N N . GLY B 1 86 ? -15.258 11.289 -0.345 1 98.5 86 GLY B N 1
ATOM 1794 C CA . GLY B 1 86 ? -14.93 12.148 0.775 1 98.5 86 GLY B CA 1
ATOM 1795 C C . GLY B 1 86 ? -16.078 12.352 1.736 1 98.5 86 GLY B C 1
ATOM 1796 O O . GLY B 1 86 ? -16.297 13.461 2.229 1 98.5 86 GLY B O 1
ATOM 1797 N N . PHE B 1 87 ? -16.859 11.336 1.901 1 98.38 87 PHE B N 1
ATOM 1798 C CA . PHE B 1 87 ? -17.938 11.336 2.871 1 98.38 87 PHE B CA 1
ATOM 1799 C C . PHE B 1 87 ? -17.516 10.672 4.172 1 98.38 87 PHE B C 1
ATOM 1801 O O . PHE B 1 87 ? -17.125 9.5 4.18 1 98.38 87 PHE B O 1
ATOM 1808 N N . LYS B 1 88 ? -17.609 11.445 5.387 1 98.25 88 LYS B N 1
ATOM 1809 C CA . LYS B 1 88 ? -17.125 10.93 6.664 1 98.25 88 LYS B CA 1
ATOM 1810 C C . LYS B 1 88 ? -15.719 10.359 6.523 1 98.25 88 LYS B C 1
ATOM 1812 O O . LYS B 1 88 ? -15.461 9.219 6.918 1 98.25 88 LYS B O 1
ATOM 1817 N N . THR B 1 89 ? -14.914 11.164 5.98 1 98.44 89 THR B N 1
ATOM 1818 C CA . THR B 1 89 ? -13.586 10.734 5.551 1 98.44 89 THR B CA 1
ATOM 1819 C C . THR B 1 89 ? -12.781 10.211 6.738 1 98.44 89 THR B C 1
ATOM 1821 O O . THR B 1 89 ? -12.117 9.18 6.637 1 98.44 89 THR B O 1
ATOM 1824 N N . ARG B 1 90 ? -12.82 10.875 7.828 1 98.19 90 ARG B N 1
ATOM 1825 C CA . ARG B 1 90 ? -12.062 10.438 9 1 98.19 90 ARG B CA 1
ATOM 1826 C C . ARG B 1 90 ? -12.5 9.047 9.445 1 98.19 90 ARG B C 1
ATOM 1828 O O . ARG B 1 90 ? -11.656 8.188 9.727 1 98.19 90 ARG B O 1
ATOM 1835 N N . LEU B 1 91 ? -13.766 8.836 9.508 1 98.69 91 LEU B N 1
ATOM 1836 C CA . LEU B 1 91 ? -14.312 7.543 9.898 1 98.69 91 LEU B CA 1
ATOM 1837 C C . LEU B 1 91 ? -13.906 6.461 8.898 1 98.69 91 LEU B C 1
ATOM 1839 O O . LEU B 1 91 ? -13.539 5.352 9.289 1 98.69 91 LEU B O 1
ATOM 1843 N N . ALA B 1 92 ? -14.023 6.801 7.645 1 98.88 92 ALA B N 1
ATOM 1844 C CA . ALA B 1 92 ? -13.641 5.859 6.598 1 98.88 92 ALA B CA 1
ATOM 1845 C C . ALA B 1 92 ? -12.156 5.504 6.695 1 98.88 92 ALA B C 1
ATOM 1847 O O . ALA B 1 92 ? -11.781 4.344 6.527 1 98.88 92 ALA B O 1
ATOM 1848 N N . ALA B 1 93 ? -11.375 6.504 6.961 1 98.88 93 ALA B N 1
ATOM 1849 C CA . ALA B 1 93 ? -9.93 6.285 7.082 1 98.88 93 ALA B CA 1
ATOM 1850 C C . ALA B 1 93 ? -9.617 5.391 8.273 1 98.88 93 ALA B C 1
ATOM 1852 O O . ALA B 1 93 ? -8.797 4.473 8.172 1 98.88 93 ALA B O 1
ATOM 1853 N N . ILE B 1 94 ? -10.227 5.605 9.391 1 98.81 94 ILE B N 1
ATOM 1854 C CA . ILE B 1 94 ? -10.039 4.77 10.57 1 98.81 94 ILE B CA 1
ATOM 1855 C C . ILE B 1 94 ? -10.5 3.346 10.273 1 98.81 94 ILE B C 1
ATOM 1857 O O . ILE B 1 94 ? -9.82 2.381 10.617 1 98.81 94 ILE B O 1
ATOM 1861 N N . GLY B 1 95 ? -11.648 3.238 9.672 1 98.88 95 GLY B N 1
ATOM 1862 C CA . GLY B 1 95 ? -12.133 1.927 9.266 1 98.88 95 GLY B CA 1
ATOM 1863 C C . GLY B 1 95 ? -11.18 1.201 8.336 1 98.88 95 GLY B C 1
ATOM 1864 O O . GLY B 1 95 ? -10.984 -0.01 8.461 1 98.88 95 GLY B O 1
ATOM 1865 N N . SER B 1 96 ? -10.695 1.925 7.379 1 98.88 96 SER B N 1
ATOM 1866 C CA . SER B 1 96 ? -9.695 1.375 6.469 1 98.88 96 SER B CA 1
ATOM 1867 C C . SER B 1 96 ? -8.492 0.831 7.227 1 98.88 96 SER B C 1
ATOM 1869 O O . SER B 1 96 ? -8.016 -0.273 6.945 1 98.88 96 SER B O 1
ATOM 1871 N N . CYS B 1 97 ? -7.98 1.553 8.148 1 98.94 97 CYS B N 1
ATOM 1872 C CA . CYS B 1 97 ? -6.84 1.115 8.945 1 98.94 97 CYS B CA 1
ATOM 1873 C C . CYS B 1 97 ? -7.184 -0.136 9.742 1 98.94 97 CYS B C 1
ATOM 1875 O O . CYS B 1 97 ? -6.418 -1.103 9.75 1 98.94 97 CYS B O 1
ATOM 1877 N N . MET B 1 98 ? -8.273 -0.139 10.414 1 98.88 98 MET B N 1
ATOM 1878 C CA . MET B 1 98 ? -8.672 -1.271 11.25 1 98.88 98 MET B CA 1
ATOM 1879 C C . MET B 1 98 ? -8.836 -2.531 10.406 1 98.88 98 MET B C 1
ATOM 1881 O O . MET B 1 98 ? -8.383 -3.607 10.797 1 98.88 98 MET B O 1
ATOM 1885 N N . LEU B 1 99 ? -9.5 -2.357 9.328 1 98.81 99 LEU B N 1
ATOM 1886 C CA . LEU B 1 99 ? -9.734 -3.492 8.445 1 98.81 99 LEU B CA 1
ATOM 1887 C C . LEU B 1 99 ? -8.406 -4.07 7.949 1 98.81 99 LEU B C 1
ATOM 1889 O O . LEU B 1 99 ? -8.195 -5.285 8.016 1 98.81 99 LEU B O 1
ATOM 1893 N N . THR B 1 100 ? -7.539 -3.227 7.453 1 98.75 100 THR B N 1
ATOM 1894 C CA . THR B 1 100 ? -6.281 -3.703 6.887 1 98.75 100 THR B CA 1
ATOM 1895 C C . THR B 1 100 ? -5.359 -4.227 7.98 1 98.75 100 THR B C 1
ATOM 1897 O O . THR B 1 100 ? -4.543 -5.121 7.742 1 98.75 100 THR B O 1
ATOM 1900 N N . LEU B 1 101 ? -5.496 -3.717 9.172 1 98.81 101 LEU B N 1
ATOM 1901 C CA . LEU B 1 101 ? -4.73 -4.254 10.289 1 98.81 101 LEU B CA 1
ATOM 1902 C C . LEU B 1 101 ? -5.105 -5.707 10.562 1 98.81 101 LEU B C 1
ATOM 1904 O O . LEU B 1 101 ? -4.234 -6.547 10.789 1 98.81 101 LEU B O 1
ATOM 1908 N N . VAL B 1 102 ? -6.367 -5.984 10.57 1 98.56 102 VAL B N 1
ATOM 1909 C CA . VAL B 1 102 ? -6.836 -7.352 10.758 1 98.56 102 VAL B CA 1
ATOM 1910 C C . VAL B 1 102 ? -6.281 -8.242 9.648 1 98.56 102 VAL B C 1
ATOM 1912 O O . VAL B 1 102 ? -5.801 -9.352 9.914 1 98.56 102 VAL B O 1
ATOM 1915 N N . PHE B 1 103 ? -6.324 -7.742 8.398 1 98.19 103 PHE B N 1
ATOM 1916 C CA . PHE B 1 103 ? -5.77 -8.492 7.277 1 98.19 103 PHE B CA 1
ATOM 1917 C C . PHE B 1 103 ? -4.281 -8.758 7.488 1 98.19 103 PHE B C 1
ATOM 1919 O O . PHE B 1 103 ? -3.811 -9.883 7.281 1 98.19 103 PHE B O 1
ATOM 1926 N N . ALA B 1 104 ? -3.574 -7.758 7.887 1 98.5 104 ALA B N 1
ATOM 1927 C CA . ALA B 1 104 ? -2.133 -7.887 8.086 1 98.5 104 ALA B CA 1
ATOM 1928 C C . ALA B 1 104 ? -1.819 -8.914 9.164 1 98.5 104 ALA B C 1
ATOM 1930 O O . ALA B 1 104 ? -0.91 -9.734 9.008 1 98.5 104 ALA B O 1
ATOM 1931 N N . LEU B 1 105 ? -2.535 -8.867 10.227 1 98.38 105 LEU B N 1
ATOM 1932 C CA . LEU B 1 105 ? -2.307 -9.781 11.344 1 98.38 105 LEU B CA 1
ATOM 1933 C C . LEU B 1 105 ? -2.594 -11.219 10.93 1 98.38 105 LEU B C 1
ATOM 1935 O O . LEU B 1 105 ? -1.788 -12.117 11.195 1 98.38 105 LEU B O 1
ATOM 1939 N N . MET B 1 106 ? -3.689 -11.484 10.266 1 98.12 106 MET B N 1
ATOM 1940 C CA . MET B 1 106 ? -4.055 -12.836 9.859 1 98.12 106 MET B CA 1
ATOM 1941 C C . MET B 1 106 ? -3.086 -13.367 8.805 1 98.12 106 MET B C 1
ATOM 1943 O O . MET B 1 106 ? -2.664 -14.523 8.867 1 98.12 106 MET B O 1
ATOM 1947 N N . MET B 1 107 ? -2.709 -12.508 7.844 1 97.5 107 MET B N 1
ATOM 1948 C CA . MET B 1 107 ? -1.735 -12.922 6.84 1 97.5 107 MET B CA 1
ATOM 1949 C C . MET B 1 107 ? -0.402 -13.273 7.484 1 97.5 107 MET B C 1
ATOM 1951 O O . MET B 1 107 ? 0.227 -14.266 7.117 1 97.5 107 MET B O 1
ATOM 1955 N N . THR B 1 108 ? -0.012 -12.438 8.461 1 97.62 108 THR B N 1
ATOM 1956 C CA . THR B 1 108 ? 1.26 -12.68 9.133 1 97.62 108 THR B CA 1
ATOM 1957 C C . THR B 1 108 ? 1.237 -14.008 9.883 1 97.62 108 THR B C 1
ATOM 1959 O O . THR B 1 108 ? 2.17 -14.805 9.766 1 97.62 108 THR B O 1
ATOM 1962 N N . ILE B 1 109 ? 0.22 -14.297 10.578 1 97.44 109 ILE B N 1
ATOM 1963 C CA . ILE B 1 109 ? 0.123 -15.477 11.43 1 97.44 109 ILE B CA 1
ATOM 1964 C C . ILE B 1 109 ? 0.024 -16.734 10.57 1 97.44 109 ILE B C 1
ATOM 1966 O O . ILE B 1 109 ? 0.646 -17.75 10.875 1 97.44 109 ILE B O 1
ATOM 1970 N N . PHE B 1 110 ? -0.674 -16.672 9.438 1 96.19 110 PHE B N 1
ATOM 1971 C CA . PHE B 1 110 ? -1.024 -17.906 8.766 1 96.19 110 PHE B CA 1
ATOM 1972 C C . PHE B 1 110 ? -0.276 -18.047 7.441 1 96.19 110 PHE B C 1
ATOM 1974 O O . PHE B 1 110 ? -0.165 -19.141 6.887 1 96.19 110 PHE B O 1
ATOM 1981 N N . LEU B 1 111 ? 0.19 -16.938 6.914 1 93.94 111 LEU B N 1
ATOM 1982 C CA . LEU B 1 111 ? 0.894 -17.031 5.637 1 93.94 111 LEU B CA 1
ATOM 1983 C C . LEU B 1 111 ? 2.348 -16.594 5.789 1 93.94 111 LEU B C 1
ATOM 1985 O O . LEU B 1 111 ? 3.158 -16.797 4.883 1 93.94 111 LEU B O 1
ATOM 1989 N N . GLY B 1 112 ? 2.701 -15.922 6.961 1 94.19 112 GLY B N 1
ATOM 1990 C CA . GLY B 1 112 ? 4.027 -15.367 7.156 1 94.19 112 GLY B CA 1
ATOM 1991 C C . GLY B 1 112 ? 4.082 -13.867 6.934 1 94.19 112 GLY B C 1
ATOM 1992 O O . GLY B 1 112 ? 3.275 -13.312 6.18 1 94.19 112 GLY B O 1
ATOM 1993 N N . ILE B 1 113 ? 5.047 -13.203 7.41 1 95.56 113 ILE B N 1
ATOM 1994 C CA . ILE B 1 113 ? 5.148 -11.75 7.484 1 95.56 113 ILE B CA 1
ATOM 1995 C C . ILE B 1 113 ? 5.379 -11.18 6.086 1 95.56 113 ILE B C 1
ATOM 1997 O O . ILE B 1 113 ? 5.055 -10.023 5.824 1 95.56 113 ILE B O 1
ATOM 2001 N N . LYS B 1 114 ? 5.918 -11.969 5.168 1 96 114 LYS B N 1
ATOM 2002 C CA . LYS B 1 114 ? 6.23 -11.484 3.826 1 96 114 LYS B CA 1
ATOM 2003 C C . LYS B 1 114 ? 4.953 -11.211 3.033 1 96 114 LYS B C 1
ATOM 2005 O O . LYS B 1 114 ? 4.922 -10.32 2.186 1 96 114 LYS B O 1
ATOM 2010 N N . ALA B 1 115 ? 3.887 -11.938 3.355 1 95.69 115 ALA B N 1
ATOM 2011 C CA . ALA B 1 115 ? 2.639 -11.82 2.607 1 95.69 115 ALA B CA 1
ATOM 2012 C C . ALA B 1 115 ? 2.074 -10.406 2.709 1 95.69 115 ALA B C 1
ATOM 2014 O O . ALA B 1 115 ? 1.896 -9.727 1.695 1 95.69 115 ALA B O 1
ATOM 2015 N N . PRO B 1 116 ? 1.881 -9.945 3.963 1 97.56 116 PRO B N 1
ATOM 2016 C CA . PRO B 1 116 ? 1.332 -8.586 4.047 1 97.56 116 PRO B CA 1
ATOM 2017 C C . PRO B 1 116 ? 2.332 -7.516 3.615 1 97.56 116 PRO B C 1
ATOM 2019 O O . PRO B 1 116 ? 1.935 -6.438 3.164 1 97.56 116 PRO B O 1
ATOM 2022 N N . ILE B 1 117 ? 3.559 -7.773 3.67 1 98.06 117 ILE B N 1
ATOM 2023 C CA . ILE B 1 117 ? 4.555 -6.809 3.215 1 98.06 117 ILE B CA 1
ATOM 2024 C C . ILE B 1 117 ? 4.531 -6.727 1.691 1 98.06 117 ILE B C 1
ATOM 2026 O O . ILE B 1 117 ? 4.602 -5.633 1.123 1 98.06 117 ILE B O 1
ATOM 2030 N N . ASN B 1 118 ? 4.359 -7.875 1.027 1 96.62 118 ASN B N 1
ATOM 2031 C CA . ASN B 1 118 ? 4.301 -7.906 -0.43 1 96.62 118 ASN B CA 1
ATOM 2032 C C . ASN B 1 118 ? 3.131 -7.082 -0.961 1 96.62 118 ASN B C 1
ATOM 2034 O O . ASN B 1 118 ? 3.256 -6.406 -1.984 1 96.62 118 ASN B O 1
ATOM 2038 N N . PHE B 1 119 ? 2.1 -7.062 -0.251 1 97.12 119 PHE B N 1
ATOM 2039 C CA . PHE B 1 119 ? 0.899 -6.387 -0.727 1 97.12 119 PHE B CA 1
ATOM 2040 C C . PHE B 1 119 ? 0.787 -4.996 -0.118 1 97.12 119 PHE B C 1
ATOM 2042 O O . PHE B 1 119 ? -0.264 -4.355 -0.208 1 97.12 119 PHE B O 1
ATOM 2049 N N . ALA B 1 120 ? 1.815 -4.578 0.564 1 98.56 120 ALA B N 1
ATOM 2050 C CA . ALA B 1 120 ? 1.912 -3.258 1.184 1 98.56 120 ALA B CA 1
ATOM 2051 C C . ALA B 1 120 ? 0.73 -3.002 2.115 1 98.56 120 ALA B C 1
ATOM 2053 O O . ALA B 1 120 ? 0.185 -1.896 2.145 1 98.56 120 ALA B O 1
ATOM 2054 N N . VAL B 1 121 ? 0.362 -3.99 2.869 1 98.75 121 VAL B N 1
ATOM 2055 C CA . VAL B 1 121 ? -0.794 -3.861 3.75 1 98.75 121 VAL B CA 1
ATOM 2056 C C . VAL B 1 121 ? -0.462 -2.92 4.906 1 98.75 121 VAL B C 1
ATOM 2058 O O . VAL B 1 121 ? -1.3 -2.113 5.316 1 98.75 121 VAL B O 1
ATOM 2061 N N . PHE B 1 122 ? 0.752 -2.934 5.395 1 98.81 122 PHE B N 1
ATOM 2062 C CA . PHE B 1 122 ? 1.154 -2.086 6.512 1 98.81 122 PHE B CA 1
ATOM 2063 C C . PHE B 1 122 ? 1.189 -0.621 6.094 1 98.81 122 PHE B C 1
ATOM 2065 O O . PHE B 1 122 ? 0.64 0.241 6.781 1 98.81 122 PHE B O 1
ATOM 2072 N N . PRO B 1 123 ? 1.795 -0.333 4.945 1 98.88 123 PRO B N 1
ATOM 2073 C CA . PRO B 1 123 ? 1.73 1.057 4.484 1 98.88 123 PRO B CA 1
ATOM 2074 C C . PRO B 1 123 ? 0.299 1.546 4.285 1 98.88 123 PRO B C 1
ATOM 2076 O O . PRO B 1 123 ? -0.018 2.693 4.609 1 98.88 123 PRO B O 1
ATOM 2079 N N . VAL B 1 124 ? -0.555 0.706 3.736 1 98.88 124 VAL B N 1
ATOM 2080 C CA . VAL B 1 124 ? -1.945 1.09 3.52 1 98.88 124 VAL B CA 1
ATOM 2081 C C . VAL B 1 124 ? -2.611 1.394 4.859 1 98.88 124 VAL B C 1
ATOM 2083 O O . VAL B 1 124 ? -3.309 2.402 5 1 98.88 124 VAL B O 1
ATOM 2086 N N . CYS B 1 125 ? -2.375 0.596 5.844 1 98.94 125 CYS B N 1
ATOM 2087 C CA . CYS B 1 125 ? -2.918 0.792 7.18 1 98.94 125 CYS B CA 1
ATOM 2088 C C . CYS B 1 125 ? -2.439 2.109 7.777 1 98.94 125 CYS B C 1
ATOM 2090 O O . CYS B 1 125 ? -3.25 2.934 8.203 1 98.94 125 CYS B O 1
ATOM 2092 N N . THR B 1 126 ? -1.158 2.303 7.762 1 98.88 126 THR B N 1
ATOM 2093 C CA . THR B 1 126 ? -0.59 3.461 8.438 1 98.88 126 THR B CA 1
ATOM 2094 C C . THR B 1 126 ? -0.857 4.738 7.648 1 98.88 126 THR B C 1
ATOM 2096 O O . THR B 1 126 ? -1.017 5.812 8.227 1 98.88 126 THR B O 1
ATOM 2099 N N . ALA B 1 127 ? -0.951 4.621 6.32 1 98.88 127 ALA B N 1
ATOM 2100 C CA . ALA B 1 127 ? -1.369 5.754 5.5 1 98.88 127 ALA B CA 1
ATOM 2101 C C . ALA B 1 127 ? -2.789 6.188 5.848 1 98.88 127 ALA B C 1
ATOM 2103 O O . ALA B 1 127 ? -3.086 7.387 5.902 1 98.88 127 ALA B O 1
ATOM 2104 N N . SER B 1 128 ? -3.627 5.219 6.035 1 98.88 128 SER B N 1
ATOM 2105 C CA . SER B 1 128 ? -4.996 5.512 6.445 1 98.88 128 SER B CA 1
ATOM 2106 C C . SER B 1 128 ? -5.027 6.223 7.793 1 98.88 128 SER B C 1
ATOM 2108 O O . SER B 1 128 ? -5.816 7.148 7.992 1 98.88 128 SER B O 1
ATOM 2110 N N . LEU B 1 129 ? -4.203 5.77 8.672 1 98.69 129 LEU B N 1
ATOM 2111 C CA . LEU B 1 129 ? -4.117 6.41 9.977 1 98.69 129 LEU B CA 1
ATOM 2112 C C . LEU B 1 129 ? -3.672 7.863 9.844 1 98.69 129 LEU B C 1
ATOM 2114 O O . LEU B 1 129 ? -4.223 8.75 10.492 1 98.69 129 LEU B O 1
ATOM 2118 N N . LEU B 1 130 ? -2.693 8.125 9.039 1 98.5 130 LEU B N 1
ATOM 2119 C CA . LEU B 1 130 ? -2.24 9.492 8.812 1 98.5 130 LEU B CA 1
ATOM 2120 C C . LEU B 1 130 ? -3.336 10.328 8.164 1 98.5 130 LEU B C 1
ATOM 2122 O O . LEU B 1 130 ? -3.557 11.477 8.555 1 98.5 130 LEU B O 1
ATOM 2126 N N . LEU B 1 131 ? -3.984 9.734 7.199 1 98.5 131 LEU B N 1
ATOM 2127 C CA . LEU B 1 131 ? -5.09 10.414 6.531 1 98.5 131 LEU B CA 1
ATOM 2128 C C . LEU B 1 131 ? -6.148 10.844 7.539 1 98.5 131 LEU B C 1
ATOM 2130 O O . LEU B 1 131 ? -6.719 11.938 7.422 1 98.5 131 LEU B O 1
ATOM 2134 N N . ALA B 1 132 ? -6.355 10.078 8.523 1 98.12 132 ALA B N 1
ATOM 2135 C CA . ALA B 1 132 ? -7.395 10.344 9.516 1 98.12 132 ALA B CA 1
ATOM 2136 C C . ALA B 1 132 ? -7.055 11.578 10.344 1 98.12 132 ALA B C 1
ATOM 2138 O O . ALA B 1 132 ? -7.922 12.133 11.031 1 98.12 132 ALA B O 1
ATOM 2139 N N . THR B 1 133 ? -5.828 11.953 10.297 1 96.31 133 THR B N 1
ATOM 2140 C CA . THR B 1 133 ? -5.41 13.047 11.164 1 96.31 133 THR B CA 1
ATOM 2141 C C . THR B 1 133 ? -5.398 14.367 10.406 1 96.31 133 THR B C 1
ATOM 2143 O O . THR B 1 133 ? -5.176 15.43 10.992 1 96.31 133 THR B O 1
ATOM 2146 N N . ILE B 1 134 ? -5.574 14.289 9.125 1 94.75 134 ILE B N 1
ATOM 2147 C CA . ILE B 1 134 ? -5.582 15.5 8.305 1 94.75 134 ILE B CA 1
ATOM 2148 C C . ILE B 1 134 ? -6.75 16.391 8.719 1 94.75 134 ILE B C 1
ATOM 2150 O O . ILE B 1 134 ? -7.891 15.93 8.812 1 94.75 134 ILE B O 1
ATOM 2154 N N . PRO B 1 135 ? -6.559 17.641 8.969 1 91.81 135 PRO B N 1
ATOM 2155 C CA . PRO B 1 135 ? -7.57 18.5 9.57 1 91.81 135 PRO B CA 1
ATOM 2156 C C . PRO B 1 135 ? -8.727 18.812 8.617 1 91.81 135 PRO B C 1
ATOM 2158 O O . PRO B 1 135 ? -9.867 18.953 9.055 1 91.81 135 PRO B O 1
ATOM 2161 N N . VAL B 1 136 ? -8.422 19 7.41 1 91.38 136 VAL B N 1
ATOM 2162 C CA . VAL B 1 136 ? -9.445 19.359 6.426 1 91.38 136 VAL B CA 1
ATOM 2163 C C . VAL B 1 136 ? -9.289 18.484 5.184 1 91.38 136 VAL B C 1
ATOM 2165 O O . VAL B 1 136 ? -8.188 18.328 4.66 1 91.38 136 VAL B O 1
ATOM 2168 N N . TYR B 1 137 ? -10.406 17.969 4.785 1 95.69 137 TYR B N 1
ATOM 2169 C CA . TYR B 1 137 ? -10.438 17.172 3.564 1 95.69 137 TYR B CA 1
ATOM 2170 C C . TYR B 1 137 ? -11.055 17.969 2.416 1 95.69 137 TYR B C 1
ATOM 2172 O O . TYR B 1 137 ? -12.273 17.969 2.238 1 95.69 137 TYR B O 1
ATOM 2180 N N . ASN B 1 138 ? -10.211 18.516 1.582 1 94.31 138 ASN B N 1
ATOM 2181 C CA . ASN B 1 138 ? -10.68 19.297 0.45 1 94.31 138 ASN B CA 1
ATOM 2182 C C . ASN B 1 138 ? -11.234 18.422 -0.663 1 94.31 138 ASN B C 1
ATOM 2184 O O . ASN B 1 138 ? -10.844 17.266 -0.794 1 94.31 138 ASN B O 1
ATOM 2188 N N . TRP B 1 139 ? -12.133 18.969 -1.449 1 95.38 139 TRP B N 1
ATOM 2189 C CA . TRP B 1 139 ? -12.766 18.266 -2.564 1 95.38 139 TRP B CA 1
ATOM 2190 C C . TRP B 1 139 ? -13.438 16.984 -2.088 1 95.38 139 TRP B C 1
ATOM 2192 O O . TRP B 1 139 ? -13.18 15.906 -2.623 1 95.38 139 TRP B O 1
ATOM 2202 N N . SER B 1 140 ? -14.195 17.172 -1.045 1 96.31 140 SER B N 1
ATOM 2203 C CA . SER B 1 140 ? -14.906 16.078 -0.398 1 96.31 140 SER B CA 1
ATOM 2204 C C . SER B 1 140 ? -16.344 16.469 -0.068 1 96.31 140 SER B C 1
ATOM 2206 O O . SER B 1 140 ? -16.672 17.656 0.017 1 96.31 140 SER B O 1
ATOM 2208 N N . ILE B 1 141 ? -17.172 15.523 0.011 1 96.75 141 ILE B N 1
ATOM 2209 C CA . ILE B 1 141 ? -18.547 15.75 0.47 1 96.75 141 ILE B CA 1
ATOM 2210 C C . ILE B 1 141 ? -18.516 16.391 1.855 1 96.75 141 ILE B C 1
ATOM 2212 O O . ILE B 1 141 ? -19.344 17.25 2.164 1 96.75 141 ILE B O 1
ATOM 2216 N N . ASP B 1 142 ? -17.578 15.938 2.68 1 95.88 142 ASP B N 1
ATOM 2217 C CA . ASP B 1 142 ? -17.438 16.547 3.998 1 95.88 142 ASP B CA 1
ATOM 2218 C C . ASP B 1 142 ? -17.297 18.062 3.893 1 95.88 142 ASP B C 1
ATOM 2220 O O . ASP B 1 142 ? -17.953 18.797 4.641 1 95.88 142 ASP B O 1
ATOM 2224 N N . SER B 1 143 ? -16.391 18.5 3.002 1 93.69 143 SER B N 1
ATOM 2225 C CA . SER B 1 143 ? -16.141 19.922 2.84 1 93.69 143 SER B CA 1
ATOM 2226 C C . SER B 1 143 ? -17.359 20.641 2.283 1 93.69 143 SER B C 1
ATOM 2228 O O . SER B 1 143 ? -17.609 21.812 2.611 1 93.69 143 SER B O 1
ATOM 2230 N N . LEU B 1 144 ? -18.078 20.016 1.437 1 91.75 144 LEU B N 1
ATOM 2231 C CA . LEU B 1 144 ? -19.281 20.594 0.859 1 91.75 144 LEU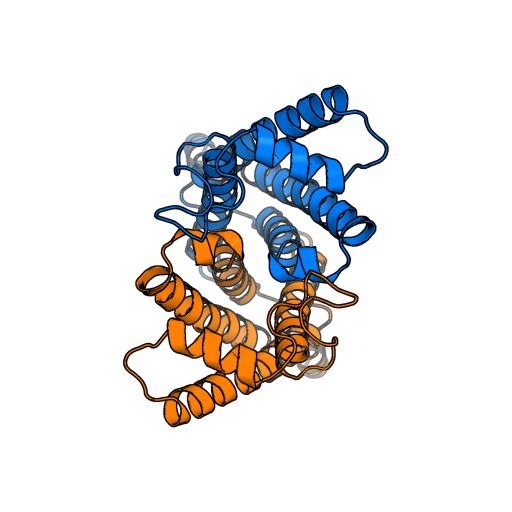 B CA 1
ATOM 2232 C C . LEU B 1 144 ? -20.359 20.797 1.927 1 91.75 144 LEU B C 1
ATOM 2234 O O . LEU B 1 144 ? -21.047 21.812 1.941 1 91.75 144 LEU B O 1
ATOM 2238 N N . ILE B 1 145 ? -20.484 19.844 2.736 1 90.81 145 ILE B N 1
ATOM 2239 C CA . ILE B 1 145 ? -21.484 19.906 3.793 1 90.81 145 ILE B CA 1
ATOM 2240 C C . ILE B 1 145 ? -21.094 20.984 4.809 1 90.81 145 ILE B C 1
ATOM 2242 O O . ILE B 1 145 ? -21.953 21.734 5.277 1 90.81 145 ILE B O 1
ATOM 2246 N N . MET B 1 146 ? -19.828 21.016 5.223 1 85.88 146 MET B N 1
ATOM 2247 C CA . MET B 1 146 ? -19.359 22 6.195 1 85.88 146 MET B CA 1
ATOM 2248 C C . MET B 1 146 ? -19.406 23.406 5.613 1 85.88 146 MET B C 1
ATOM 2250 O O . MET B 1 146 ? -19.719 24.375 6.32 1 85.88 146 MET B O 1
ATOM 2254 N N . GLY B 1 147 ? -18.891 23.516 4.332 1 76.75 147 GLY B N 1
ATOM 2255 C CA . GLY B 1 147 ? -19 24.828 3.695 1 76.75 147 GLY B CA 1
ATOM 2256 C C . GLY B 1 147 ? -20.422 25.328 3.578 1 76.75 147 GLY B C 1
ATOM 2257 O O . GLY B 1 147 ? -20.672 26.531 3.668 1 76.75 147 GLY B O 1
ATOM 2258 N N . LYS B 1 148 ? -21.266 24.516 3.391 1 71.38 148 LYS B N 1
ATOM 2259 C CA . LYS B 1 148 ? -22.656 24.906 3.342 1 71.38 148 LYS B CA 1
ATOM 2260 C C . LYS B 1 148 ? -23.172 25.297 4.73 1 71.38 148 LYS B C 1
ATOM 2262 O O . LYS B 1 148 ? -24.047 26.141 4.863 1 71.38 148 LYS B O 1
ATOM 2267 N N . ALA B 1 149 ? -22.562 24.734 5.617 1 63.91 149 ALA B N 1
ATOM 2268 C CA . ALA B 1 149 ? -23.016 25.016 6.977 1 63.91 149 ALA B CA 1
ATOM 2269 C C . ALA B 1 149 ? -22.516 26.375 7.453 1 63.91 149 ALA B C 1
ATOM 2271 O O . ALA B 1 149 ? -23.094 26.969 8.359 1 63.91 149 ALA B O 1
ATOM 2272 N N . GLU B 1 150 ? -21.438 26.953 6.953 1 53.06 150 GLU B N 1
ATOM 2273 C CA . GLU B 1 150 ? -21 28.297 7.31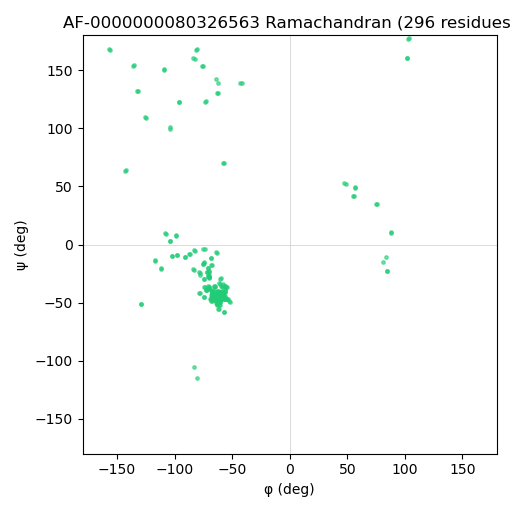6 1 53.06 150 GLU B CA 1
ATOM 2274 C C . GLU B 1 150 ? -21.656 29.359 6.434 1 53.06 150 GLU B C 1
ATOM 2276 O O . GLU B 1 150 ? -21.922 29.109 5.254 1 53.06 150 GLU B O 1
#

Secondary structure (DSSP, 8-state):
---TTHHHHHHHHHHHHHHHHHHHHHHTTTT--TTSS-TT-S-SSHHHHHHHHHHH-TTS-HHHHHHHHHHHHHHHHHHHHHHHHTSSHHHHHHHHHHHHHHHHHHHHHHH-THHHHHTTHHHHHHHHHHHTT-S--SSSHHHHHHHHH-/---TTHHHHHHHHHHHHHHHHHHHHHHTTTT--TTSS-TT-S-SSHHHHHHHHHHT-TTS-HHHHHHHHHHHHHHHHHHHHHHHHTSSHHHHHHHHHHHHHHHHHHHHHHH-THHHHHTTHHHHHHHHHHHTT-S--SSSHHHHHHHHH-